Protein AF-A0A932PZI5-F1 (afdb_monomer_lite)

Structure (mmCIF, N/CA/C/O backbone):
data_AF-A0A932PZI5-F1
#
_entry.id   AF-A0A932PZI5-F1
#
loop_
_atom_site.group_PDB
_atom_site.id
_atom_site.type_symbol
_atom_site.label_atom_id
_atom_site.label_alt_id
_atom_site.label_comp_id
_atom_site.label_asym_id
_atom_site.label_entity_id
_atom_site.label_seq_id
_atom_site.pdbx_PDB_ins_code
_atom_site.Cartn_x
_atom_site.Cartn_y
_atom_site.Cartn_z
_atom_site.occupancy
_atom_site.B_iso_or_equiv
_atom_site.auth_seq_id
_atom_site.auth_comp_id
_atom_site.auth_asym_id
_atom_site.auth_atom_id
_atom_site.pdbx_PDB_model_num
ATOM 1 N N . MET A 1 1 ? 23.604 -10.920 -35.756 1.00 58.12 1 MET A N 1
ATOM 2 C CA . MET A 1 1 ? 23.741 -9.588 -36.385 1.00 58.12 1 MET A CA 1
ATOM 3 C C . MET A 1 1 ? 22.370 -9.014 -36.704 1.00 58.12 1 MET A C 1
ATOM 5 O O . MET A 1 1 ? 22.098 -7.914 -36.249 1.00 58.12 1 MET A O 1
ATOM 9 N N . ASP A 1 2 ? 21.505 -9.784 -37.372 1.00 73.94 2 ASP A N 1
ATOM 10 C CA . ASP A 1 2 ? 20.104 -9.414 -37.640 1.00 73.94 2 ASP A CA 1
ATOM 11 C C . ASP A 1 2 ? 19.367 -8.961 -36.365 1.00 73.94 2 ASP A C 1
ATOM 13 O O . ASP A 1 2 ? 18.822 -7.870 -36.301 1.00 73.94 2 ASP A O 1
ATOM 17 N N . THR A 1 3 ? 19.553 -9.697 -35.265 1.00 72.31 3 THR A N 1
ATOM 18 C CA . THR A 1 3 ? 18.978 -9.377 -33.949 1.00 72.31 3 THR A CA 1
ATOM 19 C C . THR A 1 3 ? 19.398 -8.016 -33.376 1.00 72.31 3 THR A C 1
ATOM 21 O O . THR A 1 3 ? 18.594 -7.362 -32.727 1.00 72.31 3 THR A O 1
ATOM 24 N N . ALA A 1 4 ? 20.644 -7.565 -33.575 1.00 69.88 4 ALA A N 1
ATOM 25 C CA . ALA A 1 4 ? 21.090 -6.270 -33.038 1.00 69.88 4 ALA A CA 1
ATOM 26 C C . ALA A 1 4 ? 20.521 -5.101 -33.856 1.00 69.88 4 ALA A C 1
ATOM 28 O O . ALA A 1 4 ? 20.134 -4.080 -33.292 1.00 69.88 4 ALA A O 1
ATOM 29 N N . GLN A 1 5 ? 20.415 -5.286 -35.175 1.00 79.00 5 GLN A N 1
ATOM 30 C CA . GLN A 1 5 ? 19.756 -4.338 -36.067 1.00 79.00 5 GLN A CA 1
ATOM 31 C C . GLN A 1 5 ? 18.253 -4.265 -35.771 1.00 79.00 5 GLN A C 1
ATOM 33 O O . GLN A 1 5 ? 17.739 -3.176 -35.559 1.00 79.00 5 GLN A O 1
ATOM 38 N N . GLU A 1 6 ? 17.576 -5.408 -35.649 1.00 82.56 6 GLU A N 1
ATOM 39 C CA . GLU A 1 6 ? 16.153 -5.492 -35.301 1.00 82.56 6 GLU A CA 1
ATOM 40 C C . GLU A 1 6 ? 15.852 -4.816 -33.952 1.00 82.56 6 GLU A C 1
ATOM 42 O O . GLU A 1 6 ? 14.873 -4.081 -33.812 1.00 82.56 6 GLU A O 1
ATOM 47 N N . ILE A 1 7 ? 16.722 -5.015 -32.957 1.00 76.56 7 ILE A N 1
ATOM 48 C CA . ILE A 1 7 ? 16.621 -4.360 -31.650 1.00 76.56 7 ILE A CA 1
ATOM 49 C C . ILE A 1 7 ? 16.772 -2.838 -31.782 1.00 76.56 7 ILE A C 1
ATOM 51 O O . ILE A 1 7 ? 15.961 -2.101 -31.218 1.00 76.56 7 ILE A O 1
ATOM 55 N N . SER A 1 8 ? 17.771 -2.360 -32.529 1.00 77.56 8 SER A N 1
ATOM 56 C CA . SER A 1 8 ? 17.962 -0.927 -32.790 1.00 77.56 8 SER A CA 1
ATOM 57 C C . SER A 1 8 ? 16.744 -0.329 -33.506 1.00 77.56 8 SER A C 1
ATOM 59 O O . SER A 1 8 ? 16.138 0.617 -32.999 1.00 77.56 8 SER A O 1
ATOM 61 N N . ASP A 1 9 ? 16.297 -0.951 -34.597 1.00 85.06 9 ASP A N 1
ATOM 62 C CA . ASP A 1 9 ? 15.164 -0.495 -35.407 1.00 85.06 9 ASP A CA 1
ATOM 63 C C . ASP A 1 9 ? 13.854 -0.468 -34.611 1.00 85.06 9 ASP A C 1
ATOM 65 O O . ASP A 1 9 ? 13.016 0.414 -34.807 1.00 85.06 9 ASP A O 1
ATOM 69 N N . ARG A 1 10 ? 13.683 -1.392 -33.658 1.00 84.00 10 ARG A N 1
ATOM 70 C CA . ARG A 1 10 ? 12.538 -1.399 -32.743 1.00 84.00 10 ARG A CA 1
ATOM 71 C C . ARG A 1 10 ? 12.609 -0.279 -31.709 1.00 84.00 10 ARG A C 1
ATOM 73 O O . ARG A 1 10 ? 11.574 0.291 -31.365 1.00 84.00 10 ARG A O 1
ATOM 80 N N . TYR A 1 11 ? 13.790 0.027 -31.181 1.00 82.75 11 TYR A N 1
ATOM 81 C CA . TYR A 1 11 ? 13.935 0.983 -30.085 1.00 82.75 11 TYR A CA 1
ATOM 82 C C . TYR A 1 11 ? 13.983 2.443 -30.534 1.00 82.75 11 TYR A C 1
ATOM 84 O O . TYR A 1 11 ? 13.481 3.290 -29.801 1.00 82.75 11 TYR A O 1
ATOM 92 N N . VAL A 1 12 ? 14.481 2.750 -31.733 1.00 82.81 12 VAL A N 1
ATOM 93 C CA . VAL A 1 12 ? 14.499 4.114 -32.301 1.00 82.81 12 VAL A CA 1
ATOM 94 C C . VAL A 1 12 ? 13.115 4.802 -32.309 1.00 82.81 12 VAL A C 1
ATOM 96 O O . VAL A 1 12 ? 12.999 5.915 -31.782 1.00 82.81 12 VAL A O 1
ATOM 99 N N . PRO A 1 13 ? 12.027 4.197 -32.833 1.00 83.88 13 PRO A N 1
ATOM 100 C CA . PRO A 1 13 ? 10.710 4.834 -32.811 1.00 83.88 13 PRO A CA 1
ATOM 101 C C . PRO A 1 13 ? 10.157 4.978 -31.387 1.00 83.88 13 PRO A C 1
ATOM 103 O O . PRO A 1 13 ? 9.492 5.972 -31.082 1.00 83.88 13 PRO A O 1
ATOM 106 N N . ILE A 1 14 ? 10.460 4.029 -30.493 1.00 82.62 14 ILE A N 1
ATOM 107 C CA . ILE A 1 14 ? 10.018 4.095 -29.096 1.00 82.62 14 ILE A CA 1
ATOM 108 C C . ILE A 1 14 ? 10.781 5.199 -28.350 1.00 82.62 14 ILE A C 1
ATOM 110 O O . ILE A 1 14 ? 10.165 5.956 -27.608 1.00 82.62 14 ILE A O 1
ATOM 114 N N . ALA A 1 15 ? 12.083 5.362 -28.589 1.00 81.94 15 ALA A N 1
ATOM 115 C CA . ALA A 1 15 ? 12.900 6.443 -28.037 1.00 81.94 15 ALA A CA 1
ATOM 116 C C . ALA A 1 15 ? 12.307 7.815 -28.383 1.00 81.94 15 ALA A C 1
ATOM 118 O O . ALA A 1 15 ? 12.105 8.651 -27.500 1.00 81.94 15 ALA A O 1
ATOM 119 N N . LYS A 1 16 ? 11.910 8.002 -29.648 1.00 84.62 16 LYS A N 1
ATOM 120 C CA . LYS A 1 16 ? 11.223 9.215 -30.105 1.00 84.62 16 LYS A CA 1
ATOM 121 C C . LYS A 1 16 ? 9.891 9.428 -29.387 1.00 84.62 16 LYS A C 1
ATOM 123 O O . LYS A 1 16 ? 9.610 10.538 -28.942 1.00 84.62 16 LYS A O 1
ATOM 128 N N . PHE A 1 17 ? 9.084 8.377 -29.233 1.00 84.69 17 PHE A N 1
ATOM 129 C CA . PHE A 1 17 ? 7.833 8.449 -28.474 1.00 84.69 17 PHE A CA 1
ATOM 130 C C . PHE A 1 17 ? 8.062 8.790 -26.991 1.00 84.69 17 PHE A C 1
ATOM 132 O O . PHE A 1 17 ? 7.254 9.493 -26.386 1.00 84.69 17 PHE A O 1
ATOM 139 N N . LEU A 1 18 ? 9.160 8.314 -26.398 1.00 83.81 18 LEU A N 1
ATOM 140 C CA . LEU A 1 18 ? 9.563 8.613 -25.022 1.00 83.81 18 LEU A CA 1
ATOM 141 C C . LEU A 1 18 ? 10.125 10.031 -24.839 1.00 83.81 18 LEU A C 1
ATOM 143 O O . LEU A 1 18 ? 10.268 10.458 -23.696 1.00 83.81 18 LEU A O 1
ATOM 147 N N . GLY A 1 19 ? 10.414 10.757 -25.925 1.00 83.06 19 GLY A N 1
ATOM 148 C CA . GLY A 1 19 ? 11.114 12.044 -25.870 1.00 83.06 19 GLY A CA 1
ATOM 149 C C . GLY A 1 19 ? 12.594 11.902 -25.503 1.00 83.06 19 GLY A C 1
ATOM 150 O O . GLY A 1 19 ? 13.187 12.835 -24.966 1.00 83.06 19 GLY A O 1
ATOM 151 N N . ALA A 1 20 ? 13.178 10.726 -25.739 1.00 85.06 20 ALA A N 1
ATOM 152 C CA . ALA A 1 20 ? 14.578 10.446 -25.460 1.00 85.06 20 ALA A CA 1
ATOM 153 C C . ALA A 1 20 ? 15.498 11.056 -26.534 1.00 85.06 20 ALA A C 1
ATOM 155 O O . ALA A 1 20 ? 15.075 11.199 -27.686 1.00 85.06 20 ALA A O 1
ATOM 156 N N . PRO A 1 21 ? 16.760 11.380 -26.193 1.00 82.06 21 PRO A N 1
ATOM 157 C CA . PRO A 1 21 ? 17.779 11.654 -27.200 1.00 82.06 21 PRO A CA 1
ATOM 158 C C . PRO A 1 21 ? 18.011 10.426 -28.094 1.00 82.06 21 PRO A C 1
ATOM 160 O O . PRO A 1 21 ? 17.661 9.301 -27.732 1.00 82.06 21 PRO A O 1
ATOM 163 N N . GLU A 1 22 ? 18.606 10.652 -29.265 1.00 84.75 22 GLU A N 1
ATOM 164 C CA . GLU A 1 22 ? 18.977 9.579 -30.190 1.00 84.75 22 GLU A CA 1
ATOM 165 C C . GLU A 1 22 ? 19.929 8.584 -29.512 1.00 84.75 22 GLU A C 1
ATOM 167 O O . GLU A 1 22 ? 20.869 8.982 -28.819 1.00 84.75 22 GLU A O 1
ATOM 172 N N . PHE A 1 23 ? 19.653 7.290 -29.677 1.00 86.31 23 PHE A N 1
ATOM 173 C CA . PHE A 1 23 ? 20.430 6.236 -29.035 1.00 86.31 23 PHE A CA 1
ATOM 174 C C . PHE A 1 23 ? 21.784 6.046 -29.728 1.00 86.31 23 PHE A C 1
ATOM 176 O O . PHE A 1 23 ? 21.880 6.029 -30.954 1.00 86.31 23 PHE A O 1
ATOM 183 N N . ASP A 1 24 ? 22.846 5.885 -28.934 1.00 85.56 24 ASP A N 1
ATOM 184 C CA . ASP A 1 24 ? 24.195 5.646 -29.454 1.00 85.56 24 ASP A CA 1
ATOM 185 C C . ASP A 1 24 ? 24.340 4.198 -29.960 1.00 85.56 24 ASP A C 1
ATOM 187 O O . ASP A 1 24 ? 24.415 3.260 -29.160 1.00 85.56 24 ASP A O 1
ATOM 191 N N . HIS A 1 25 ? 24.417 4.048 -31.287 1.00 85.81 25 HIS A N 1
ATOM 192 C CA . HIS A 1 25 ? 24.596 2.780 -32.007 1.00 85.81 25 HIS A CA 1
ATOM 193 C C . HIS A 1 25 ? 26.012 2.598 -32.595 1.00 85.81 25 HIS A C 1
ATOM 195 O O . HIS A 1 25 ? 26.207 1.881 -33.582 1.00 85.81 25 HIS A O 1
ATOM 201 N N . LYS A 1 26 ? 27.046 3.237 -32.022 1.00 88.38 26 LYS A N 1
ATOM 202 C CA . LYS A 1 26 ? 28.442 3.053 -32.481 1.00 88.38 26 LYS A CA 1
ATOM 203 C C . LYS A 1 26 ? 28.880 1.587 -32.470 1.00 88.38 26 LYS A C 1
ATOM 205 O O . LYS A 1 26 ? 29.608 1.160 -33.363 1.00 88.38 26 LYS A O 1
ATOM 210 N N . LYS A 1 27 ? 28.414 0.798 -31.496 1.00 87.88 27 LYS A N 1
ATOM 211 C CA . LYS A 1 27 ? 28.752 -0.628 -31.375 1.00 87.88 27 LYS A CA 1
ATOM 212 C C . LYS A 1 27 ? 28.093 -1.484 -32.454 1.00 87.88 27 LYS A C 1
ATOM 214 O O . LYS A 1 27 ? 28.719 -2.427 -32.934 1.00 87.88 27 LYS A O 1
ATOM 219 N N . LEU A 1 28 ? 26.911 -1.105 -32.935 1.00 87.56 28 LEU A N 1
ATOM 220 C CA . LEU A 1 28 ? 26.310 -1.702 -34.127 1.00 87.56 28 LEU A CA 1
ATOM 221 C C . LEU A 1 28 ? 27.147 -1.437 -35.389 1.00 87.56 28 LEU A C 1
ATOM 223 O O . LEU A 1 28 ? 27.335 -2.342 -36.203 1.00 87.56 28 LEU A O 1
ATOM 227 N N . ALA A 1 29 ? 27.685 -0.223 -35.548 1.00 88.12 29 ALA A N 1
ATOM 228 C CA . ALA A 1 29 ? 28.575 0.104 -36.665 1.00 88.12 29 ALA A CA 1
ATOM 229 C C . ALA A 1 29 ? 29.899 -0.686 -36.600 1.00 88.12 29 ALA A C 1
ATOM 231 O O . ALA A 1 29 ? 30.330 -1.243 -37.611 1.00 88.12 29 ALA A O 1
ATOM 232 N N . GLU A 1 30 ? 30.499 -0.813 -35.410 1.00 88.25 30 GLU A N 1
ATOM 233 C CA . GLU A 1 30 ? 31.676 -1.664 -35.173 1.00 88.25 30 GLU A CA 1
ATOM 234 C C . GLU A 1 30 ? 31.388 -3.143 -35.485 1.00 88.25 30 GLU A C 1
ATOM 236 O O . GLU A 1 30 ? 32.198 -3.807 -36.132 1.00 88.25 30 GLU A O 1
ATOM 241 N N . ALA A 1 31 ? 30.213 -3.652 -35.094 1.00 88.44 31 ALA A N 1
ATOM 242 C CA . ALA A 1 31 ? 29.797 -5.024 -35.380 1.00 88.44 31 ALA A CA 1
ATOM 243 C C . ALA A 1 31 ? 29.657 -5.286 -36.888 1.00 88.44 31 ALA A C 1
ATOM 245 O O . ALA A 1 31 ? 30.113 -6.318 -37.384 1.00 88.44 31 ALA A O 1
ATOM 246 N N . LYS A 1 32 ? 29.071 -4.335 -37.632 1.00 89.31 32 LYS A N 1
ATOM 247 C CA . LYS A 1 32 ? 28.972 -4.389 -39.101 1.00 89.31 32 LYS A CA 1
ATOM 248 C C . LYS A 1 32 ? 30.356 -4.408 -39.751 1.00 89.31 32 LYS A C 1
ATOM 250 O O . LYS A 1 32 ? 30.602 -5.231 -40.628 1.00 89.31 32 LYS A O 1
ATOM 255 N N . ALA A 1 33 ? 31.268 -3.547 -39.300 1.00 90.19 33 ALA A N 1
ATOM 256 C CA . ALA A 1 33 ? 32.630 -3.479 -39.827 1.00 90.19 33 ALA A CA 1
ATOM 257 C C . ALA A 1 33 ? 33.436 -4.761 -39.549 1.00 90.19 33 ALA A C 1
ATOM 259 O O . ALA A 1 33 ? 34.099 -5.279 -40.448 1.00 90.19 33 ALA A O 1
ATOM 260 N N . ALA A 1 34 ? 33.349 -5.310 -38.334 1.00 89.44 34 ALA A N 1
ATOM 261 C CA . ALA A 1 34 ? 34.027 -6.552 -37.961 1.00 89.44 34 ALA A CA 1
ATOM 262 C C . ALA A 1 34 ? 33.558 -7.750 -38.802 1.00 89.44 34 ALA A C 1
ATOM 264 O O . ALA A 1 34 ? 34.383 -8.567 -39.214 1.00 89.44 34 ALA A O 1
ATOM 265 N N . LEU A 1 35 ? 32.259 -7.813 -39.117 1.00 89.19 35 LEU A N 1
ATOM 266 C CA . LEU A 1 35 ? 31.710 -8.862 -39.971 1.00 89.19 35 LEU A CA 1
ATOM 267 C C . LEU A 1 35 ? 32.209 -8.750 -41.416 1.00 89.19 35 LEU A C 1
ATOM 269 O O . LEU A 1 35 ? 32.625 -9.753 -41.989 1.00 89.19 35 LEU A O 1
ATOM 273 N N . THR A 1 36 ? 32.215 -7.542 -41.987 1.00 91.12 36 THR A N 1
ATOM 274 C CA . THR A 1 36 ? 32.755 -7.296 -43.336 1.00 91.12 36 THR A CA 1
ATOM 275 C C . THR A 1 36 ? 34.230 -7.698 -43.438 1.00 91.12 36 THR A C 1
ATOM 277 O O . THR A 1 36 ? 34.671 -8.177 -44.478 1.00 91.12 36 THR A O 1
ATOM 280 N N . ASN A 1 37 ? 34.976 -7.576 -42.337 1.00 91.38 37 ASN A N 1
ATOM 281 C CA . ASN A 1 37 ? 36.381 -7.973 -42.238 1.00 91.38 37 ASN A CA 1
ATOM 282 C C . ASN A 1 37 ? 36.590 -9.469 -41.913 1.00 91.38 37 ASN A C 1
ATOM 284 O O . ASN A 1 37 ? 37.721 -9.885 -41.673 1.00 91.38 37 ASN A O 1
ATOM 288 N N . GLY A 1 38 ? 35.526 -10.279 -41.863 1.00 90.12 38 GLY A N 1
ATOM 289 C CA . GLY A 1 38 ? 35.596 -11.719 -41.582 1.00 90.12 38 GLY A CA 1
ATOM 290 C C . GLY A 1 38 ? 35.870 -12.086 -40.118 1.00 90.12 38 GLY A C 1
ATOM 291 O O . GLY A 1 38 ? 36.071 -13.260 -39.814 1.00 90.12 38 GLY A O 1
ATOM 292 N N . ASN A 1 39 ? 35.863 -11.118 -39.195 1.00 91.69 39 ASN A N 1
ATOM 293 C CA . ASN A 1 39 ? 36.087 -11.359 -37.770 1.00 91.69 39 ASN A CA 1
ATOM 294 C C . ASN A 1 39 ? 34.750 -11.555 -37.035 1.00 91.69 39 ASN A C 1
ATOM 296 O O . ASN A 1 39 ? 34.158 -10.610 -36.503 1.00 91.69 39 ASN A O 1
ATOM 300 N N . ALA A 1 40 ? 34.276 -12.802 -37.019 1.00 88.12 40 ALA A N 1
ATOM 301 C CA . ALA A 1 40 ? 32.996 -13.167 -36.418 1.00 88.12 40 ALA A CA 1
ATOM 302 C C . ALA A 1 40 ? 32.945 -12.910 -34.899 1.00 88.12 40 ALA A C 1
ATOM 304 O O . ALA A 1 40 ? 31.944 -12.386 -34.407 1.00 88.12 40 ALA A O 1
ATOM 305 N N . ASP A 1 41 ? 34.021 -13.201 -34.163 1.00 90.44 41 ASP A N 1
ATOM 306 C CA . ASP A 1 41 ? 34.060 -13.049 -32.700 1.00 90.44 41 ASP A CA 1
ATOM 307 C C . ASP A 1 41 ? 33.964 -11.577 -32.274 1.00 90.44 41 ASP A C 1
ATOM 309 O O . ASP A 1 41 ? 33.208 -11.218 -31.362 1.00 90.44 41 ASP A O 1
ATOM 313 N N . ALA A 1 42 ? 34.677 -10.694 -32.982 1.00 88.44 42 ALA A N 1
ATOM 314 C CA . ALA A 1 42 ? 34.583 -9.255 -32.758 1.00 88.44 42 ALA A CA 1
ATOM 315 C C . ALA A 1 42 ? 33.190 -8.715 -33.124 1.00 88.44 42 ALA A C 1
ATOM 317 O O . ALA A 1 42 ? 32.650 -7.877 -32.398 1.00 88.44 42 ALA A O 1
ATOM 318 N N . ALA A 1 43 ? 32.574 -9.227 -34.196 1.00 87.44 43 ALA A N 1
ATOM 319 C CA . ALA A 1 43 ? 31.226 -8.834 -34.602 1.00 87.44 43 ALA A CA 1
ATOM 320 C C . ALA A 1 43 ? 30.165 -9.215 -33.555 1.00 87.44 43 ALA A C 1
ATOM 322 O O . ALA A 1 43 ? 29.294 -8.403 -33.236 1.00 87.44 43 ALA A O 1
ATOM 323 N N . VAL A 1 44 ? 30.247 -10.422 -32.981 1.00 90.12 44 VAL A N 1
ATOM 324 C CA . VAL A 1 44 ? 29.339 -10.872 -31.911 1.00 90.12 44 VAL A CA 1
ATOM 325 C C . VAL A 1 44 ? 29.534 -10.042 -30.642 1.00 90.12 44 VAL A C 1
ATOM 327 O O . VAL A 1 44 ? 28.554 -9.568 -30.067 1.00 90.12 44 VAL A O 1
ATOM 330 N N . THR A 1 45 ? 30.783 -9.809 -30.235 1.00 92.38 45 THR A N 1
ATOM 331 C CA . THR A 1 45 ? 31.104 -9.025 -29.031 1.00 92.38 45 THR A CA 1
ATOM 332 C C . THR A 1 45 ? 30.564 -7.596 -29.132 1.00 92.38 45 THR A C 1
ATOM 334 O O . THR A 1 45 ? 29.904 -7.112 -28.210 1.00 92.38 45 THR A O 1
ATOM 337 N N . ALA A 1 46 ? 30.779 -6.931 -30.271 1.00 90.00 46 ALA A N 1
ATOM 338 C CA . ALA A 1 46 ? 30.274 -5.583 -30.510 1.00 90.00 46 ALA A CA 1
ATOM 339 C C . ALA A 1 46 ? 28.735 -5.543 -30.578 1.00 90.00 46 ALA A C 1
ATOM 341 O O . ALA A 1 46 ? 28.123 -4.645 -30.004 1.00 90.00 46 ALA A O 1
ATOM 342 N N . ALA A 1 47 ? 28.091 -6.545 -31.188 1.00 87.25 47 ALA A N 1
ATOM 343 C CA . ALA A 1 47 ? 26.630 -6.633 -31.236 1.00 87.25 47 ALA A CA 1
ATOM 344 C C . ALA A 1 47 ? 25.998 -6.810 -29.841 1.00 87.25 47 ALA A C 1
ATOM 346 O O . ALA A 1 47 ? 25.005 -6.156 -29.530 1.00 87.25 47 ALA A O 1
ATOM 347 N N . LEU A 1 48 ? 26.575 -7.651 -28.975 1.00 89.81 48 LEU A N 1
ATOM 348 C CA . LEU A 1 48 ? 26.103 -7.814 -27.591 1.00 89.81 48 LEU A CA 1
ATOM 349 C C . LEU A 1 48 ? 26.295 -6.538 -26.760 1.00 89.81 48 LEU A C 1
ATOM 351 O O . LEU A 1 48 ? 25.428 -6.182 -25.953 1.00 89.81 48 LEU A O 1
ATOM 355 N N . ALA A 1 49 ? 27.408 -5.829 -26.974 1.00 91.06 49 ALA A N 1
ATOM 356 C CA . ALA A 1 49 ? 27.651 -4.535 -26.347 1.00 91.06 49 ALA A CA 1
ATOM 357 C C . ALA A 1 49 ? 26.613 -3.489 -26.788 1.00 91.06 49 ALA A C 1
ATOM 359 O O . ALA A 1 49 ? 26.104 -2.752 -25.945 1.00 91.06 49 ALA A O 1
ATOM 360 N N . ASP A 1 50 ? 26.245 -3.466 -28.074 1.00 89.94 50 ASP A N 1
ATOM 361 C CA . ASP A 1 50 ? 25.208 -2.573 -28.603 1.00 89.94 50 ASP A CA 1
ATOM 362 C C . ASP A 1 50 ? 23.824 -2.867 -28.014 1.00 89.94 50 ASP A C 1
ATOM 364 O O . ASP A 1 50 ? 23.137 -1.952 -27.564 1.00 89.94 50 ASP A O 1
ATOM 368 N N . ILE A 1 51 ? 23.444 -4.146 -27.920 1.00 89.00 51 ILE A N 1
ATOM 369 C CA . ILE A 1 51 ? 22.180 -4.566 -27.297 1.00 89.00 51 ILE A CA 1
ATOM 370 C C . ILE A 1 51 ? 22.128 -4.114 -25.834 1.00 89.00 51 ILE A C 1
ATOM 372 O O . ILE A 1 51 ? 21.128 -3.553 -25.384 1.00 89.00 51 ILE A O 1
ATOM 376 N N . THR A 1 52 ? 23.215 -4.322 -25.088 1.00 90.00 52 THR A N 1
ATOM 377 C CA . THR A 1 52 ? 23.299 -3.923 -23.675 1.00 90.00 52 THR A CA 1
ATOM 378 C C . THR A 1 52 ? 23.208 -2.403 -23.521 1.00 90.00 52 THR A C 1
ATOM 380 O O . THR A 1 52 ? 22.462 -1.916 -22.671 1.00 90.00 52 THR A O 1
ATOM 383 N N . ASN A 1 53 ? 23.916 -1.654 -24.372 1.00 90.12 53 ASN A N 1
ATOM 384 C CA . ASN A 1 53 ? 23.900 -0.192 -24.384 1.00 90.12 53 ASN A CA 1
ATOM 385 C C . ASN A 1 53 ? 22.531 0.376 -24.791 1.00 90.12 53 ASN A C 1
ATOM 387 O O . ASN A 1 53 ? 22.067 1.369 -24.240 1.00 90.12 53 ASN A O 1
ATOM 391 N N . THR A 1 54 ? 21.859 -0.252 -25.751 1.00 88.19 54 THR A N 1
ATOM 392 C CA . THR A 1 54 ? 20.526 0.169 -26.195 1.00 88.19 54 THR A CA 1
ATOM 393 C C . THR A 1 54 ? 19.489 -0.095 -25.103 1.00 88.19 54 THR A C 1
ATOM 395 O O . THR A 1 54 ? 18.682 0.779 -24.792 1.00 88.19 54 THR A O 1
ATOM 398 N N . ASN A 1 55 ? 19.547 -1.257 -24.444 1.00 88.56 55 ASN A N 1
ATOM 399 C CA . ASN A 1 55 ? 18.657 -1.582 -23.327 1.00 88.56 55 ASN A CA 1
ATOM 400 C C . ASN A 1 55 ? 18.841 -0.627 -22.135 1.00 88.56 55 ASN A C 1
ATOM 402 O O . ASN A 1 55 ? 17.853 -0.232 -21.514 1.00 88.56 55 ASN A O 1
ATOM 406 N N . SER A 1 56 ? 20.078 -0.233 -21.812 1.00 90.00 56 SER A N 1
ATOM 407 C CA . SER A 1 56 ? 20.342 0.707 -20.715 1.00 90.00 56 SER A CA 1
ATOM 408 C C . SER A 1 56 ? 19.857 2.124 -21.040 1.00 90.00 56 SER A C 1
ATOM 410 O O . SER A 1 56 ? 19.208 2.748 -20.198 1.00 90.00 56 SER A O 1
ATOM 412 N N . GLN A 1 57 ? 20.086 2.608 -22.266 1.00 90.31 57 GLN A N 1
ATOM 413 C CA . GLN A 1 57 ? 19.565 3.895 -22.742 1.00 90.31 57 GLN A CA 1
ATOM 414 C C . GLN A 1 57 ? 18.035 3.915 -22.750 1.00 90.31 57 GLN A C 1
ATOM 416 O O . GLN A 1 57 ? 17.423 4.877 -22.284 1.00 90.31 57 GLN A O 1
ATOM 421 N N . PHE A 1 58 ? 17.408 2.827 -23.198 1.00 88.81 58 PHE A N 1
ATOM 422 C CA . PHE A 1 58 ? 15.959 2.670 -23.162 1.00 88.81 58 PHE A CA 1
ATOM 423 C C . PHE A 1 58 ? 15.402 2.699 -21.733 1.00 88.81 58 PHE A C 1
ATOM 425 O O . PHE A 1 58 ? 14.449 3.428 -21.452 1.00 88.81 58 PHE A O 1
ATOM 432 N N . ALA A 1 59 ? 16.010 1.950 -20.810 1.00 89.62 59 ALA A N 1
ATOM 433 C CA . ALA A 1 59 ? 15.610 1.947 -19.406 1.00 89.62 59 ALA A CA 1
ATOM 434 C C . ALA A 1 59 ? 15.749 3.341 -18.770 1.00 89.62 59 ALA A C 1
ATOM 436 O O . ALA A 1 59 ? 14.837 3.794 -18.076 1.00 89.62 59 ALA A O 1
ATOM 437 N N . ALA A 1 60 ? 16.846 4.050 -19.058 1.00 91.19 60 ALA A N 1
ATOM 438 C CA . ALA A 1 60 ? 17.077 5.410 -18.581 1.00 91.19 60 ALA A CA 1
ATOM 439 C C . ALA A 1 60 ? 16.049 6.404 -19.142 1.00 91.19 60 ALA A C 1
ATOM 441 O O . ALA A 1 60 ? 15.493 7.202 -18.389 1.00 91.19 60 ALA A O 1
ATOM 442 N N . ALA A 1 61 ? 15.739 6.326 -20.439 1.00 91.25 61 ALA A N 1
ATOM 443 C CA . ALA A 1 61 ? 14.710 7.145 -21.076 1.00 91.25 61 ALA A CA 1
ATOM 444 C C . ALA A 1 61 ? 13.318 6.903 -20.473 1.00 91.25 61 ALA A C 1
ATOM 446 O O . ALA A 1 61 ? 12.592 7.852 -20.165 1.00 91.25 61 ALA A O 1
ATOM 447 N N . ARG A 1 62 ? 12.958 5.631 -20.254 1.00 91.12 62 ARG A N 1
ATOM 448 C CA . ARG A 1 62 ? 11.710 5.246 -19.586 1.00 91.12 62 ARG A CA 1
ATOM 449 C C . ARG A 1 62 ? 11.632 5.831 -18.177 1.00 91.12 62 ARG A C 1
ATOM 451 O O . ARG A 1 62 ? 10.626 6.455 -17.848 1.00 91.12 62 ARG A O 1
ATOM 458 N N . GLU A 1 63 ? 12.668 5.666 -17.357 1.00 91.56 63 GLU A N 1
ATOM 459 C CA . GLU A 1 63 ? 12.679 6.214 -15.994 1.00 91.56 63 GLU A CA 1
ATOM 460 C C . GLU A 1 63 ? 12.681 7.746 -15.973 1.00 91.56 63 GLU A C 1
ATOM 462 O O . GLU A 1 63 ? 12.000 8.338 -15.138 1.00 91.56 63 GLU A O 1
ATOM 467 N N . ALA A 1 64 ? 13.369 8.409 -16.906 1.00 92.00 64 ALA A N 1
ATOM 468 C CA . ALA A 1 64 ? 13.351 9.867 -17.018 1.00 92.00 64 ALA A CA 1
ATOM 469 C C . ALA A 1 64 ? 11.933 10.392 -17.288 1.00 92.00 64 ALA A C 1
ATOM 471 O O . ALA A 1 64 ? 11.462 11.295 -16.590 1.00 92.00 64 ALA A O 1
ATOM 472 N N . ARG A 1 65 ? 11.216 9.777 -18.239 1.00 91.62 65 ARG A N 1
ATOM 473 C CA . ARG A 1 65 ? 9.816 10.116 -18.513 1.00 91.62 65 ARG A CA 1
ATOM 474 C C . ARG A 1 65 ? 8.916 9.814 -17.315 1.00 91.62 65 ARG A C 1
ATOM 476 O O . ARG A 1 65 ? 8.136 10.677 -16.920 1.00 91.62 65 ARG A O 1
ATOM 483 N N . LEU A 1 66 ? 9.044 8.635 -16.697 1.00 92.56 66 LEU A N 1
ATOM 484 C CA . LEU A 1 66 ? 8.267 8.290 -15.500 1.00 92.56 66 LEU A CA 1
ATOM 485 C C . LEU A 1 66 ? 8.501 9.294 -14.369 1.00 92.56 66 LEU A C 1
ATOM 487 O O . LEU A 1 66 ? 7.540 9.711 -13.732 1.00 92.56 66 LEU A O 1
ATOM 491 N N . ASN A 1 67 ? 9.742 9.721 -14.136 1.00 92.81 67 ASN A N 1
ATOM 492 C CA . ASN A 1 67 ? 10.076 10.716 -13.118 1.00 92.81 67 ASN A CA 1
ATOM 493 C C . ASN A 1 67 ? 9.443 12.078 -13.401 1.00 92.81 67 ASN A C 1
ATOM 495 O O . ASN A 1 67 ? 8.881 12.678 -12.485 1.00 92.81 67 ASN A O 1
ATOM 499 N N . ALA A 1 68 ? 9.464 12.541 -14.651 1.00 92.19 68 ALA A N 1
ATOM 500 C CA . ALA A 1 68 ? 8.777 13.772 -15.030 1.00 92.19 68 ALA A CA 1
ATOM 501 C C . ALA A 1 68 ? 7.267 13.684 -14.736 1.00 92.19 68 ALA A C 1
ATOM 503 O O . ALA A 1 68 ? 6.685 14.598 -14.150 1.00 92.19 68 ALA A O 1
ATOM 504 N N . GLU A 1 69 ? 6.639 12.550 -15.055 1.00 92.50 69 GLU A N 1
ATOM 505 C CA . GLU A 1 69 ? 5.224 12.335 -14.753 1.00 92.50 69 GLU A CA 1
ATOM 506 C C . GLU A 1 69 ? 4.954 12.193 -13.235 1.00 92.50 69 GLU A C 1
ATOM 508 O O . GLU A 1 69 ? 3.941 12.695 -12.745 1.00 92.50 69 GLU A O 1
ATOM 513 N N . ARG A 1 70 ? 5.858 11.560 -12.466 1.00 94.94 70 ARG A N 1
ATOM 514 C CA . ARG A 1 70 ? 5.787 11.442 -10.991 1.00 94.94 70 ARG A CA 1
ATOM 515 C C . ARG A 1 70 ? 5.780 12.820 -10.329 1.00 94.94 70 ARG A C 1
ATOM 517 O O . ARG A 1 70 ? 4.972 13.055 -9.434 1.00 94.94 70 ARG A O 1
ATOM 524 N N . VAL A 1 71 ? 6.623 13.744 -10.796 1.00 94.06 71 VAL A N 1
ATOM 525 C CA . VAL A 1 71 ? 6.655 15.133 -10.301 1.00 94.06 71 VAL A CA 1
ATOM 526 C C . VAL A 1 71 ? 5.322 15.837 -10.559 1.00 94.06 71 VAL A C 1
ATOM 528 O O . VAL A 1 71 ? 4.801 16.494 -9.661 1.00 94.06 71 VAL A O 1
ATOM 531 N N . GLY A 1 72 ? 4.722 15.642 -11.738 1.00 91.38 72 GLY A N 1
ATOM 532 C CA . GLY A 1 72 ? 3.394 16.184 -12.046 1.00 91.38 72 GLY A CA 1
ATOM 533 C C . GLY A 1 72 ? 2.284 15.642 -11.134 1.00 91.38 72 GLY A C 1
ATOM 534 O O . GLY A 1 72 ? 1.358 16.372 -10.784 1.00 91.38 72 GLY A O 1
ATOM 535 N N . ARG A 1 73 ? 2.387 14.379 -10.699 1.00 94.38 73 ARG A N 1
ATOM 536 C CA . ARG A 1 73 ? 1.424 13.740 -9.780 1.00 94.38 73 ARG A CA 1
ATOM 537 C C . ARG A 1 73 ? 1.651 14.076 -8.308 1.00 94.38 73 ARG A C 1
ATOM 539 O O . ARG A 1 73 ? 0.711 13.956 -7.523 1.00 94.38 73 ARG A O 1
ATOM 546 N N . LEU A 1 74 ? 2.855 14.512 -7.934 1.00 95.19 74 LEU A N 1
ATOM 547 C CA . LEU A 1 74 ? 3.248 14.750 -6.543 1.00 95.19 74 LEU A CA 1
ATOM 548 C C . LEU A 1 74 ? 2.301 15.712 -5.819 1.00 95.19 74 LEU A C 1
ATOM 550 O O . LEU A 1 74 ? 1.960 15.475 -4.664 1.00 95.19 74 LEU A O 1
ATOM 554 N N . LEU A 1 75 ? 1.838 16.764 -6.500 1.00 95.00 75 LEU A N 1
ATOM 555 C CA . LEU A 1 75 ? 0.889 17.709 -5.913 1.00 95.00 75 LEU A CA 1
ATOM 556 C C . LEU A 1 75 ? -0.407 17.008 -5.490 1.00 95.00 75 LEU A C 1
ATOM 558 O O . LEU A 1 75 ? -0.858 17.186 -4.363 1.00 95.00 75 LEU A O 1
ATOM 562 N N . PHE A 1 76 ? -0.983 16.183 -6.365 1.00 94.44 76 PHE A N 1
ATOM 563 C CA . PHE A 1 76 ? -2.213 15.452 -6.063 1.00 94.44 76 PHE A CA 1
ATOM 564 C C . PHE A 1 76 ? -2.008 14.413 -4.961 1.00 94.44 76 PHE A C 1
ATOM 566 O O . PHE A 1 76 ? -2.847 14.326 -4.069 1.00 94.44 76 PHE A O 1
ATOM 573 N N . ALA A 1 77 ? -0.879 13.699 -4.980 1.00 95.00 77 ALA A N 1
ATOM 574 C CA . ALA A 1 77 ? -0.524 12.758 -3.918 1.00 95.00 77 ALA A CA 1
ATOM 575 C C . ALA A 1 77 ? -0.465 13.461 -2.547 1.00 95.00 77 ALA A C 1
ATOM 577 O O . ALA A 1 77 ? -1.121 13.066 -1.586 1.00 95.00 77 ALA A O 1
ATOM 578 N N . ILE A 1 78 ? 0.210 14.614 -2.471 1.00 96.56 78 ILE A N 1
ATOM 579 C CA . ILE A 1 78 ? 0.253 15.421 -1.244 1.00 96.56 78 ILE A CA 1
ATOM 580 C C . ILE A 1 78 ? -1.153 15.869 -0.825 1.00 96.56 78 ILE A C 1
ATOM 582 O O . ILE A 1 78 ? -1.498 15.736 0.348 1.00 96.56 78 ILE A O 1
ATOM 586 N N . LEU A 1 79 ? -1.972 16.372 -1.758 1.00 96.69 79 LEU A N 1
ATOM 587 C CA . LEU A 1 79 ? -3.338 16.828 -1.467 1.00 96.69 79 LEU A CA 1
ATOM 588 C C . LEU A 1 79 ? -4.209 15.715 -0.861 1.00 96.69 79 LEU A C 1
ATOM 590 O O . LEU A 1 79 ? -4.963 15.988 0.074 1.00 96.69 79 LEU A O 1
ATOM 594 N N . ILE A 1 80 ? -4.072 14.472 -1.336 1.00 95.25 80 ILE A N 1
ATOM 595 C CA . ILE A 1 80 ? -4.780 13.298 -0.795 1.00 95.25 80 ILE A CA 1
ATOM 596 C C . ILE A 1 80 ? -4.403 13.051 0.674 1.00 95.25 80 ILE A C 1
ATOM 598 O O . ILE A 1 80 ? -5.260 12.691 1.483 1.00 95.25 80 ILE A O 1
ATOM 602 N N . LEU A 1 81 ? -3.142 13.285 1.048 1.00 96.94 81 LEU A N 1
ATOM 603 C CA . LEU A 1 81 ? -2.628 13.012 2.394 1.00 96.94 81 LEU A CA 1
ATOM 604 C C . LEU A 1 81 ? -2.908 14.123 3.421 1.00 96.94 81 LEU A C 1
ATOM 606 O O . LEU A 1 81 ? -2.858 13.860 4.625 1.00 96.94 81 LEU A O 1
ATOM 610 N N . ILE A 1 82 ? -3.244 15.345 2.988 1.00 97.25 82 ILE A N 1
ATOM 611 C CA . ILE A 1 82 ? -3.535 16.488 3.877 1.00 97.25 82 ILE A CA 1
ATOM 612 C C . ILE A 1 82 ? -4.573 16.176 4.969 1.00 97.25 82 ILE A C 1
ATOM 614 O O . ILE A 1 82 ? -4.261 16.430 6.135 1.00 97.25 82 ILE A O 1
ATOM 618 N N . PRO A 1 83 ? -5.780 15.643 4.681 1.00 95.94 83 PRO A N 1
ATOM 619 C CA . PRO A 1 83 ? -6.772 15.383 5.728 1.00 95.94 83 PRO A CA 1
ATOM 620 C C . PRO A 1 83 ? -6.267 14.388 6.782 1.00 95.94 83 PRO A C 1
ATOM 622 O O . PRO A 1 83 ? -6.529 14.560 7.974 1.00 95.94 83 PRO A O 1
ATOM 625 N N . PHE A 1 84 ? -5.478 13.392 6.371 1.00 96.25 84 PHE A N 1
ATOM 626 C CA . PHE A 1 84 ? -4.882 12.416 7.283 1.00 96.25 84 PHE A CA 1
ATOM 627 C C . PHE A 1 84 ? -3.797 13.045 8.153 1.00 96.25 84 PHE A C 1
ATOM 629 O O . PHE A 1 84 ? -3.772 12.833 9.365 1.00 96.25 84 PHE A O 1
ATOM 636 N N . ALA A 1 85 ? -2.935 13.869 7.555 1.00 96.75 85 ALA A N 1
ATOM 637 C CA . ALA A 1 85 ? -1.914 14.614 8.279 1.00 96.75 85 ALA A CA 1
ATOM 638 C C . ALA A 1 85 ? -2.535 15.604 9.279 1.00 96.75 85 ALA A C 1
ATOM 640 O O . ALA A 1 85 ? -2.086 15.684 10.422 1.00 96.75 85 ALA A O 1
ATOM 641 N N . ALA A 1 86 ? -3.600 16.308 8.887 1.00 97.25 86 ALA A N 1
ATOM 642 C CA . ALA A 1 86 ? -4.336 17.224 9.753 1.00 97.25 86 ALA A CA 1
ATOM 643 C C . ALA A 1 86 ? -4.977 16.490 10.941 1.00 97.25 86 ALA A C 1
ATOM 645 O O . ALA A 1 86 ? -4.871 16.951 12.080 1.00 97.25 86 ALA A O 1
ATOM 646 N N . TYR A 1 87 ? -5.576 15.319 10.703 1.00 95.12 87 TYR A N 1
ATOM 647 C CA . TYR A 1 87 ? -6.132 14.497 11.774 1.00 95.12 87 TYR A CA 1
ATOM 648 C C . TYR A 1 87 ? -5.043 13.965 12.711 1.00 95.12 87 TYR A C 1
ATOM 650 O O . TYR A 1 87 ? -5.192 14.065 13.923 1.00 95.12 87 TYR A O 1
ATOM 658 N N . LEU A 1 88 ? -3.915 13.468 12.188 1.00 94.94 88 LEU A N 1
ATOM 659 C CA . LEU A 1 88 ? -2.775 13.032 13.008 1.00 94.94 88 LEU A CA 1
ATOM 660 C C . LEU A 1 88 ? -2.165 14.182 13.823 1.00 94.94 88 LEU A C 1
ATOM 662 O O . LEU A 1 88 ? -1.751 13.991 14.970 1.00 94.94 88 LEU A O 1
ATOM 666 N N . TRP A 1 89 ? -2.126 15.388 13.258 1.00 96.25 89 TRP A N 1
ATOM 667 C CA . TRP A 1 89 ? -1.702 16.589 13.970 1.00 96.25 89 TRP A CA 1
ATOM 668 C C . TRP A 1 89 ? -2.661 16.931 15.117 1.00 96.25 89 TRP A C 1
ATOM 670 O O . TRP A 1 89 ? -2.209 17.148 16.245 1.00 96.25 89 TRP A O 1
ATOM 680 N N . TYR A 1 90 ? -3.973 16.904 14.865 1.00 95.25 90 TYR A N 1
ATOM 681 C CA . TYR A 1 90 ? -4.999 17.111 15.889 1.00 95.25 90 TYR A CA 1
ATOM 682 C C . TYR A 1 90 ? -4.934 16.036 16.987 1.00 95.25 90 TYR A C 1
ATOM 684 O O . TYR A 1 90 ? -4.842 16.355 18.171 1.00 95.25 90 TYR A O 1
ATOM 692 N N . TYR A 1 91 ? -4.842 14.769 16.586 1.00 92.06 91 TYR A N 1
ATOM 693 C CA . TYR A 1 91 ? -4.650 13.603 17.447 1.00 92.06 91 TYR A CA 1
ATOM 694 C C . TYR A 1 91 ? -3.468 13.787 18.414 1.00 92.06 91 TYR A C 1
ATOM 696 O O . TYR A 1 91 ? -3.569 13.531 19.618 1.00 92.06 91 TYR A O 1
ATOM 704 N N . ARG A 1 92 ? -2.330 14.271 17.896 1.00 92.44 92 ARG A N 1
ATOM 705 C CA . ARG A 1 92 ? -1.128 14.548 18.693 1.00 92.44 92 ARG A CA 1
ATOM 706 C C . ARG A 1 92 ? -1.334 15.724 19.649 1.00 92.44 92 ARG A C 1
ATOM 708 O O . ARG A 1 92 ? -0.875 15.653 20.789 1.00 92.44 92 ARG A O 1
ATOM 715 N N . ARG A 1 93 ? -1.997 16.794 19.201 1.00 95.06 93 ARG A N 1
ATOM 716 C CA . ARG A 1 93 ? -2.273 17.994 20.006 1.00 95.06 93 ARG A CA 1
ATOM 717 C C . ARG A 1 93 ? -3.142 17.673 21.222 1.00 95.06 93 ARG A C 1
ATOM 719 O O . ARG A 1 93 ? -2.821 18.116 22.321 1.00 95.06 93 ARG A O 1
ATOM 726 N N . GLU A 1 94 ? -4.170 16.855 21.030 1.00 92.44 94 GLU A N 1
ATOM 727 C CA . GLU A 1 94 ? -5.096 16.430 22.087 1.00 92.44 94 GLU A CA 1
ATOM 728 C C . GLU A 1 94 ? -4.528 15.328 22.999 1.00 92.44 94 GLU A C 1
ATOM 730 O O . GLU A 1 94 ? -5.167 14.924 23.971 1.00 92.44 94 GLU A O 1
ATOM 735 N N . LYS A 1 95 ? -3.307 14.843 22.718 1.00 90.69 95 LYS A N 1
ATOM 736 C CA . LYS A 1 95 ? -2.604 13.813 23.503 1.00 90.69 95 LYS A CA 1
ATOM 737 C C . LYS A 1 95 ? -3.442 12.543 23.704 1.00 90.69 95 LYS A C 1
ATOM 739 O O . LYS A 1 95 ? -3.418 11.939 24.780 1.00 90.69 95 LYS A O 1
ATOM 744 N N . TRP A 1 96 ? -4.183 12.135 22.675 1.00 89.75 96 TRP A N 1
ATOM 745 C CA . TRP A 1 96 ? -4.993 10.921 22.726 1.00 89.75 96 TRP A CA 1
ATOM 746 C C . TRP A 1 96 ? -4.137 9.655 22.867 1.00 89.75 96 TRP A C 1
ATOM 748 O O . TRP A 1 96 ? -2.962 9.599 22.489 1.00 89.75 96 TRP A O 1
ATOM 758 N N . GLU A 1 97 ? -4.734 8.618 23.452 1.00 90.25 97 GLU A N 1
ATOM 759 C CA . GLU A 1 97 ? -4.048 7.368 23.772 1.00 90.25 97 GLU A CA 1
ATOM 760 C C . GLU A 1 97 ? -3.750 6.557 22.506 1.00 90.25 97 GLU A C 1
ATOM 762 O O . GLU A 1 97 ? -4.650 6.052 21.851 1.00 90.25 97 GLU A O 1
ATOM 767 N N . TRP A 1 98 ? -2.469 6.441 22.147 1.00 93.38 98 TRP A N 1
ATOM 768 C CA . TRP A 1 98 ? -2.035 5.858 20.869 1.00 93.38 98 TRP A CA 1
ATOM 769 C C . TRP A 1 98 ? -1.824 4.353 20.884 1.00 93.38 98 TRP A C 1
ATOM 771 O O . TRP A 1 98 ? -1.793 3.742 19.817 1.00 93.38 98 TRP A O 1
ATOM 781 N N . ARG A 1 99 ? -1.679 3.733 22.060 1.00 95.75 99 ARG A N 1
ATOM 782 C CA . ARG A 1 99 ? -1.256 2.332 22.141 1.00 95.75 99 ARG A CA 1
ATOM 783 C C . ARG A 1 99 ? -2.345 1.411 21.615 1.00 95.75 99 ARG A C 1
ATOM 785 O O . ARG A 1 99 ? -2.058 0.601 20.739 1.00 95.75 99 ARG A O 1
ATOM 792 N N . ALA A 1 100 ? -3.578 1.544 22.103 1.00 96.31 100 ALA A N 1
ATOM 793 C CA . ALA A 1 100 ? -4.675 0.697 21.649 1.00 96.31 100 ALA A CA 1
ATOM 794 C C . ALA A 1 100 ? -4.953 0.858 20.137 1.00 96.31 100 ALA A C 1
ATOM 796 O O . ALA A 1 100 ? -4.957 -0.169 19.456 1.00 96.31 100 ALA A O 1
ATOM 797 N N . PRO A 1 101 ? -5.076 2.078 19.567 1.00 97.25 101 PRO A N 1
ATOM 798 C CA . PRO A 1 101 ? -5.233 2.260 18.121 1.00 97.25 101 PRO A CA 1
ATOM 799 C C . PRO A 1 101 ? -4.102 1.661 17.276 1.00 97.25 101 PRO A C 1
ATOM 801 O O . PRO A 1 101 ? -4.371 0.986 16.284 1.00 97.25 101 PRO A O 1
ATOM 804 N N . VAL A 1 102 ? -2.838 1.856 17.675 1.00 98.00 102 VAL A N 1
ATOM 805 C CA . VAL A 1 102 ? -1.678 1.316 16.943 1.00 98.00 102 VAL A CA 1
ATOM 806 C C . VAL A 1 102 ? -1.616 -0.209 17.036 1.00 98.00 102 VAL A C 1
ATOM 808 O O . VAL A 1 102 ? -1.325 -0.869 16.042 1.00 98.00 102 VAL A O 1
ATOM 811 N N . ILE A 1 103 ? -1.938 -0.800 18.189 1.00 98.25 103 ILE A N 1
ATOM 812 C CA . ILE A 1 103 ? -2.032 -2.262 18.298 1.00 98.25 103 ILE A CA 1
ATOM 813 C C . ILE A 1 103 ? -3.187 -2.791 17.436 1.00 98.25 103 ILE A C 1
ATOM 815 O O . ILE A 1 103 ? -3.030 -3.829 16.800 1.00 98.25 103 ILE A O 1
ATOM 819 N N . GLY A 1 104 ? -4.307 -2.067 17.346 1.00 98.19 104 GLY A N 1
ATOM 820 C CA . GLY A 1 104 ? -5.395 -2.376 16.413 1.00 98.19 104 GLY A CA 1
ATOM 821 C C . GLY A 1 104 ? -4.935 -2.378 14.953 1.00 98.19 104 GLY A C 1
ATOM 822 O O . GLY A 1 104 ? -5.195 -3.338 14.233 1.00 98.19 104 GLY A O 1
ATOM 823 N N . LEU A 1 105 ? -4.176 -1.360 14.536 1.00 98.38 105 LEU A N 1
ATOM 824 C CA . LEU A 1 105 ? -3.555 -1.302 13.207 1.00 98.38 105 LEU A CA 1
ATOM 825 C C . LEU A 1 105 ? -2.669 -2.525 12.930 1.00 98.38 105 LEU A C 1
ATOM 827 O O . LEU A 1 105 ? -2.756 -3.131 11.860 1.00 98.38 105 LEU A O 1
ATOM 831 N N . ILE A 1 106 ? -1.821 -2.894 13.891 1.00 98.56 106 ILE A N 1
ATOM 832 C CA . ILE A 1 106 ? -0.939 -4.060 13.772 1.00 98.56 106 ILE A CA 1
ATOM 833 C C . ILE A 1 106 ? -1.770 -5.344 13.676 1.00 98.56 106 ILE A C 1
ATOM 835 O O . ILE A 1 106 ? -1.531 -6.154 12.785 1.00 98.56 106 ILE A O 1
ATOM 839 N N . ALA A 1 107 ? -2.773 -5.513 14.541 1.00 98.50 107 ALA A N 1
ATOM 840 C CA . ALA A 1 107 ? -3.656 -6.676 14.541 1.00 98.50 107 ALA A CA 1
ATOM 841 C C . ALA A 1 107 ? -4.398 -6.828 13.206 1.00 98.50 107 ALA A C 1
ATOM 843 O O . ALA A 1 107 ? -4.426 -7.927 12.660 1.00 98.50 107 ALA A O 1
ATOM 844 N N . TYR A 1 108 ? -4.924 -5.733 12.647 1.00 98.44 108 TYR A N 1
ATOM 845 C CA . TYR A 1 108 ? -5.556 -5.730 11.327 1.00 98.44 108 TYR A CA 1
ATOM 846 C C . TYR A 1 108 ? -4.612 -6.285 10.255 1.00 98.44 108 TYR A C 1
ATOM 848 O O . TYR A 1 108 ? -4.948 -7.244 9.562 1.00 98.44 108 TYR A O 1
ATOM 856 N N . ASN A 1 109 ? -3.404 -5.720 10.159 1.00 97.94 109 ASN A N 1
ATOM 857 C CA . ASN A 1 109 ? -2.433 -6.123 9.145 1.00 97.94 109 ASN A CA 1
ATOM 858 C C . ASN A 1 109 ? -1.991 -7.575 9.341 1.00 97.94 109 ASN A C 1
ATOM 860 O O . ASN A 1 109 ? -1.906 -8.315 8.366 1.00 97.94 109 ASN A O 1
ATOM 864 N N . LEU A 1 110 ? -1.737 -8.002 10.580 1.00 98.31 110 LEU A N 1
ATOM 865 C CA . LEU A 1 110 ? -1.353 -9.382 10.868 1.00 98.31 110 LEU A CA 1
ATOM 866 C C . LEU A 1 110 ? -2.453 -10.364 10.471 1.00 98.31 110 LEU A C 1
ATOM 868 O O . LEU A 1 110 ? -2.161 -11.348 9.803 1.00 98.31 110 LEU A O 1
ATOM 872 N N . VAL A 1 111 ? -3.706 -10.091 10.836 1.00 98.25 111 VAL A N 1
ATOM 873 C CA . VAL A 1 111 ? -4.832 -10.979 10.527 1.00 98.25 111 VAL A CA 1
ATOM 874 C C . VAL A 1 111 ? -5.086 -11.037 9.026 1.00 98.25 111 VAL A C 1
ATOM 876 O O . VAL A 1 111 ? -5.175 -12.132 8.478 1.00 98.25 111 VAL A O 1
ATOM 879 N N . TYR A 1 112 ? -5.150 -9.889 8.345 1.00 97.69 112 TYR A N 1
ATOM 880 C CA . TYR A 1 112 ? -5.381 -9.858 6.901 1.00 97.69 112 TYR A CA 1
ATOM 881 C C . TYR A 1 112 ? -4.274 -10.596 6.138 1.00 97.69 112 TYR A C 1
ATOM 883 O O . TYR A 1 112 ? -4.557 -11.479 5.329 1.00 97.69 112 TYR A O 1
ATOM 891 N N . ASN A 1 113 ? -3.004 -10.306 6.443 1.00 96.62 113 ASN A N 1
ATOM 892 C CA . ASN A 1 113 ? -1.881 -10.969 5.783 1.00 96.62 113 ASN A CA 1
ATOM 893 C C . ASN A 1 113 ? -1.797 -12.458 6.153 1.00 96.62 113 ASN A C 1
ATOM 895 O O . ASN A 1 113 ? -1.502 -13.273 5.286 1.00 96.62 113 ASN A O 1
ATOM 899 N N . ALA A 1 114 ? -2.110 -12.852 7.392 1.00 97.38 114 ALA A N 1
ATOM 900 C CA . ALA A 1 114 ? -2.165 -14.264 7.772 1.00 97.38 114 ALA A CA 1
ATOM 901 C C . ALA A 1 114 ? -3.267 -15.019 7.013 1.00 97.38 114 ALA A C 1
ATOM 903 O O . ALA A 1 114 ? -3.029 -16.125 6.539 1.00 97.38 114 ALA A O 1
ATOM 904 N N . LEU A 1 115 ? -4.449 -14.419 6.841 1.00 96.31 115 LEU A N 1
ATOM 905 C CA . LEU A 1 115 ? -5.533 -14.984 6.031 1.00 96.31 115 LEU A CA 1
ATOM 906 C C . LEU A 1 115 ? -5.164 -15.067 4.544 1.00 96.31 115 LEU A C 1
ATOM 908 O O . LEU A 1 115 ? -5.566 -16.009 3.858 1.00 96.31 115 LEU A O 1
ATOM 912 N N . TYR A 1 116 ? -4.418 -14.088 4.038 1.00 94.94 116 TYR A N 1
ATOM 913 C CA . TYR A 1 116 ? -3.983 -14.046 2.647 1.00 94.94 116 TYR A CA 1
ATOM 914 C C . TYR A 1 116 ? -2.878 -15.078 2.368 1.00 94.94 116 TYR A C 1
ATOM 916 O O . TYR A 1 116 ? -3.074 -16.017 1.595 1.00 94.94 116 TYR A O 1
ATOM 924 N N . PHE A 1 117 ? -1.740 -14.966 3.053 1.00 95.12 117 PHE A N 1
ATOM 925 C CA . PHE A 1 117 ? -0.585 -15.843 2.853 1.00 95.12 117 PHE A CA 1
ATOM 926 C C . PHE A 1 117 ? -0.799 -17.251 3.411 1.00 95.12 117 PHE A C 1
ATOM 928 O O . PHE A 1 117 ? -0.292 -18.214 2.843 1.00 95.12 117 PHE A O 1
ATOM 935 N N . GLY A 1 118 ? -1.595 -17.409 4.472 1.00 94.31 118 GLY A N 1
ATOM 936 C CA . GLY A 1 118 ? -1.939 -18.721 5.029 1.00 94.31 118 GLY A CA 1
ATOM 937 C C . GLY A 1 118 ? -2.754 -19.593 4.070 1.00 94.31 118 GLY A C 1
ATOM 938 O O . GLY A 1 118 ? -2.753 -20.812 4.202 1.00 94.31 118 GLY A O 1
ATOM 939 N N . ARG A 1 119 ? -3.401 -18.988 3.065 1.00 92.06 119 ARG A N 1
ATOM 940 C CA . ARG A 1 119 ? -4.073 -19.699 1.965 1.00 92.06 119 ARG A CA 1
ATOM 941 C C . ARG A 1 119 ? -3.161 -19.946 0.756 1.00 92.06 119 ARG A C 1
ATOM 943 O O . ARG A 1 119 ? -3.637 -20.420 -0.269 1.00 92.06 119 ARG A O 1
ATOM 950 N N . GLY A 1 120 ? -1.868 -19.632 0.866 1.00 90.69 120 GLY A N 1
ATOM 951 C CA . GLY A 1 120 ? -0.866 -19.861 -0.177 1.00 90.69 120 GLY A CA 1
ATOM 952 C C . GLY A 1 120 ? -0.849 -18.816 -1.295 1.00 90.69 120 GLY A C 1
ATOM 953 O O . GLY A 1 120 ? -0.183 -19.027 -2.306 1.00 90.69 120 GLY A O 1
ATOM 954 N N . TYR A 1 121 ? -1.563 -17.697 -1.146 1.00 91.75 121 TYR A N 1
ATOM 955 C CA . TYR A 1 121 ? -1.564 -16.652 -2.165 1.00 91.75 121 TYR A CA 1
ATOM 956 C C . TYR A 1 121 ? -0.265 -15.843 -2.158 1.00 91.75 121 TYR A C 1
ATOM 958 O O . TYR A 1 121 ? 0.319 -15.564 -1.112 1.00 91.75 121 TYR A O 1
ATOM 966 N N . THR A 1 122 ? 0.144 -15.395 -3.341 1.00 91.19 122 THR A N 1
ATOM 967 C CA . THR A 1 122 ? 1.224 -14.424 -3.543 1.00 91.19 122 THR A CA 1
ATOM 968 C C . THR A 1 122 ? 0.653 -13.166 -4.193 1.00 91.19 122 THR A C 1
ATOM 970 O O . THR A 1 122 ? -0.485 -13.166 -4.668 1.00 91.19 122 THR A O 1
ATOM 973 N N . TYR A 1 123 ? 1.394 -12.058 -4.184 1.00 88.69 123 TYR A N 1
ATOM 974 C CA . TYR A 1 123 ? 0.985 -10.853 -4.910 1.00 88.69 123 TYR A CA 1
ATOM 975 C C . TYR A 1 123 ? 1.259 -11.029 -6.405 1.00 88.69 123 TYR A C 1
ATOM 977 O O . TYR A 1 123 ? 2.271 -10.567 -6.922 1.00 88.69 123 TYR A O 1
ATOM 985 N N . SER A 1 124 ? 0.375 -11.762 -7.081 1.00 88.31 124 SER A N 1
ATOM 986 C CA . SER A 1 124 ? 0.490 -12.082 -8.500 1.00 88.31 124 SER A CA 1
ATOM 987 C C . SER A 1 124 ? -0.885 -12.169 -9.153 1.00 88.31 124 SER A C 1
ATOM 989 O O . SER A 1 124 ? -1.823 -12.729 -8.591 1.00 88.31 124 SER A O 1
ATOM 991 N N . LEU A 1 125 ? -0.979 -11.692 -10.394 1.00 80.00 125 LEU A N 1
ATOM 992 C CA . LEU A 1 125 ? -2.168 -11.865 -11.233 1.00 80.00 125 LEU A CA 1
ATOM 993 C C . LEU A 1 125 ? -2.403 -13.328 -11.639 1.00 80.00 125 LEU A C 1
ATOM 995 O O . LEU A 1 125 ? -3.523 -13.688 -11.985 1.00 80.00 125 LEU A O 1
ATOM 999 N N . SER A 1 126 ? -1.387 -14.192 -11.524 1.00 83.00 126 SER A N 1
ATOM 1000 C CA . SER A 1 126 ? -1.493 -15.634 -11.802 1.00 83.00 126 SER A CA 1
ATOM 1001 C C . SER A 1 126 ? -2.400 -16.395 -10.827 1.00 83.00 126 SER A C 1
ATOM 1003 O O . SER A 1 126 ? -2.540 -17.608 -10.936 1.00 83.00 126 SER A O 1
ATOM 1005 N N . VAL A 1 127 ? -2.983 -15.710 -9.839 1.00 79.75 127 VAL A N 1
ATOM 1006 C CA . VAL A 1 127 ? -3.966 -16.287 -8.915 1.00 79.75 127 VAL A CA 1
ATOM 1007 C C . VAL A 1 127 ? -5.305 -16.567 -9.623 1.00 79.75 127 VAL A C 1
ATOM 1009 O O . VAL A 1 127 ? -6.063 -17.423 -9.168 1.00 79.75 127 VAL A O 1
ATOM 1012 N N . PHE A 1 128 ? -5.582 -15.922 -10.765 1.00 77.81 128 PHE A N 1
ATOM 1013 C CA . PHE A 1 128 ? -6.772 -16.176 -11.585 1.00 77.81 128 PHE A CA 1
ATOM 1014 C C . PHE A 1 128 ? -6.399 -16.865 -12.894 1.00 77.81 128 PHE A C 1
ATOM 1016 O O . PHE A 1 128 ? -5.743 -16.275 -13.745 1.00 77.81 128 PHE A O 1
ATOM 1023 N N . ASN A 1 129 ? -6.872 -18.098 -13.080 1.00 77.44 129 ASN A N 1
ATOM 1024 C CA . ASN A 1 129 ? -6.716 -18.819 -14.350 1.00 77.44 129 ASN A CA 1
ATOM 1025 C C . ASN A 1 129 ? -7.925 -18.647 -15.285 1.00 77.44 129 ASN A C 1
ATOM 1027 O O . ASN A 1 129 ? -7.817 -18.917 -16.476 1.00 77.44 129 ASN A O 1
ATOM 1031 N N . VAL A 1 130 ? -9.078 -18.232 -14.748 1.00 85.06 130 VAL A N 1
ATOM 1032 C CA . VAL A 1 130 ? -10.340 -18.066 -15.484 1.00 85.06 130 VAL A CA 1
ATOM 1033 C C . VAL A 1 130 ? -11.063 -16.830 -14.953 1.00 85.06 130 VAL A C 1
ATOM 1035 O O . VAL A 1 130 ? -11.087 -16.601 -13.742 1.00 85.06 130 VAL A O 1
ATOM 1038 N N . GLU A 1 131 ? -11.672 -16.053 -15.849 1.00 82.31 131 GLU A N 1
ATOM 1039 C CA . GLU A 1 131 ? -12.383 -14.804 -15.535 1.00 82.31 131 GLU A CA 1
ATOM 1040 C C . GLU A 1 131 ? -13.507 -14.993 -14.502 1.00 82.31 131 GLU A C 1
ATOM 1042 O O . GLU A 1 131 ? -13.681 -14.162 -13.612 1.00 82.31 131 GLU A O 1
ATOM 1047 N N . SER A 1 132 ? -14.186 -16.145 -14.526 1.00 86.94 132 SER A N 1
ATOM 1048 C CA . SER A 1 132 ? -15.237 -16.507 -13.564 1.00 86.94 132 SER A CA 1
ATOM 1049 C C . SER A 1 132 ? -14.778 -16.516 -12.100 1.00 86.94 132 SER A C 1
ATOM 1051 O O . SER A 1 132 ? -15.610 -16.474 -11.199 1.00 86.94 132 SER A O 1
ATOM 1053 N N . ASN A 1 133 ? -13.468 -16.583 -11.843 1.00 87.81 133 ASN A N 1
ATOM 1054 C CA . ASN A 1 133 ? -12.912 -16.628 -10.490 1.00 87.81 133 ASN A CA 1
ATOM 1055 C C . ASN A 1 133 ? -12.565 -15.239 -9.933 1.00 87.81 133 ASN A C 1
ATOM 1057 O O . ASN A 1 133 ? -12.256 -15.134 -8.745 1.00 87.81 133 ASN A O 1
ATOM 1061 N N . ILE A 1 134 ? -12.616 -14.184 -10.755 1.00 87.38 134 ILE A N 1
ATOM 1062 C CA . ILE A 1 134 ? -12.223 -12.826 -10.352 1.00 87.38 134 ILE A CA 1
ATOM 1063 C C . ILE A 1 134 ? -13.205 -12.267 -9.319 1.00 87.38 134 ILE A C 1
ATOM 1065 O O . ILE A 1 134 ? -12.797 -11.870 -8.227 1.00 87.38 134 ILE A O 1
ATOM 1069 N N . GLU A 1 135 ? -14.503 -12.277 -9.631 1.00 89.00 135 GLU A N 1
ATOM 1070 C CA . GLU A 1 135 ? -15.531 -11.736 -8.736 1.00 89.00 135 GLU A CA 1
ATOM 1071 C C . GLU A 1 13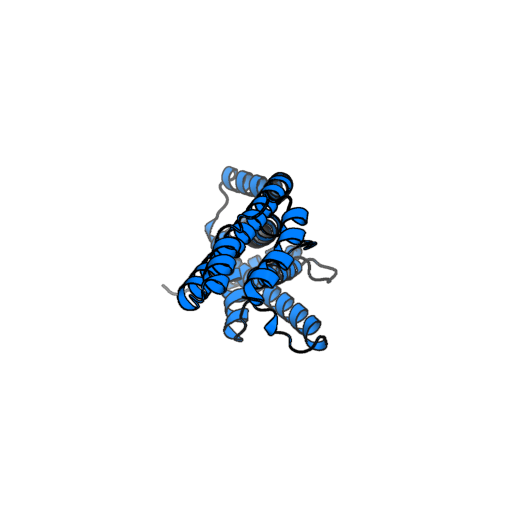5 ? -15.586 -12.480 -7.386 1.00 89.00 135 GLU A C 1
ATOM 1073 O O . GLU A 1 135 ? -15.469 -11.812 -6.352 1.00 89.00 135 GLU A O 1
ATOM 1078 N N . PRO A 1 136 ? -15.667 -13.829 -7.334 1.00 90.25 136 PRO A N 1
ATOM 1079 C CA . PRO A 1 136 ? -15.656 -14.556 -6.065 1.00 90.25 136 PRO A CA 1
ATOM 1080 C C . PRO A 1 136 ? -14.409 -14.279 -5.223 1.00 90.25 136 PRO A C 1
ATOM 1082 O O . PRO A 1 136 ? -14.487 -14.205 -3.995 1.00 90.25 136 PRO A O 1
ATOM 1085 N N . PHE A 1 137 ? -13.249 -14.096 -5.858 1.00 90.69 137 PHE A N 1
ATOM 1086 C CA . PHE A 1 137 ? -12.035 -13.758 -5.130 1.00 90.69 137 PHE A CA 1
ATOM 1087 C C . PHE A 1 137 ? -12.093 -12.350 -4.544 1.00 90.69 137 PHE A C 1
ATOM 1089 O O . PHE A 1 137 ? -11.753 -12.183 -3.374 1.00 90.69 137 PHE A O 1
ATOM 1096 N N . PHE A 1 138 ? -12.529 -11.344 -5.308 1.00 89.25 138 PHE A N 1
ATOM 1097 C CA . PHE A 1 138 ? -12.665 -9.981 -4.784 1.00 89.25 138 PHE A CA 1
ATOM 1098 C C . PHE A 1 138 ? -13.650 -9.934 -3.617 1.00 89.25 138 PHE A C 1
ATOM 1100 O O . PHE A 1 138 ? -13.313 -9.386 -2.569 1.00 89.25 138 PHE A O 1
ATOM 1107 N N . GLN A 1 139 ? -14.799 -10.605 -3.738 1.00 90.31 139 GLN A N 1
ATOM 1108 C CA . GLN A 1 139 ? -15.757 -10.737 -2.639 1.00 90.31 139 GLN A CA 1
ATOM 1109 C C . GLN A 1 139 ? -15.118 -11.396 -1.405 1.00 90.31 139 GLN A C 1
ATOM 1111 O O . GLN A 1 139 ? -15.219 -10.868 -0.296 1.00 90.31 139 GLN A O 1
ATOM 1116 N N . ALA A 1 140 ? -14.395 -12.507 -1.584 1.00 91.81 140 ALA A N 1
ATOM 1117 C CA . ALA A 1 140 ? -13.719 -13.194 -0.485 1.00 91.81 140 ALA A CA 1
ATOM 1118 C C . ALA A 1 140 ? -12.643 -12.325 0.192 1.00 91.81 140 ALA A C 1
ATOM 1120 O O . ALA A 1 140 ? -12.524 -12.346 1.417 1.00 91.81 140 ALA A O 1
ATOM 1121 N N . ARG A 1 141 ? -11.874 -11.537 -0.571 1.00 93.25 141 ARG A N 1
ATOM 1122 C CA . ARG A 1 141 ? -10.850 -10.632 -0.021 1.00 93.25 141 ARG A CA 1
ATOM 1123 C C . ARG A 1 141 ? -11.455 -9.444 0.721 1.00 93.25 141 ARG A C 1
ATOM 1125 O O . ARG A 1 141 ? -10.932 -9.067 1.767 1.00 93.25 141 ARG A O 1
ATOM 1132 N N . THR A 1 142 ? -12.581 -8.909 0.251 1.00 92.69 142 THR A N 1
ATOM 1133 C CA . THR A 1 142 ? -13.347 -7.909 1.007 1.00 92.69 142 THR A CA 1
ATOM 1134 C C . THR A 1 142 ? -13.851 -8.490 2.329 1.00 92.69 142 THR A C 1
ATOM 1136 O O . THR A 1 142 ? -13.704 -7.851 3.369 1.00 92.69 142 THR A O 1
ATOM 1139 N N . ILE A 1 143 ? -14.372 -9.722 2.331 1.00 92.94 143 ILE A N 1
ATOM 1140 C CA . ILE A 1 143 ? -14.801 -10.405 3.563 1.00 92.94 143 ILE A CA 1
ATOM 1141 C C . ILE A 1 143 ? -13.616 -10.622 4.516 1.00 92.94 143 ILE A C 1
ATOM 1143 O O . ILE A 1 143 ? -13.736 -10.351 5.710 1.00 92.94 143 ILE A O 1
ATOM 1147 N N . ASP A 1 144 ? -12.457 -11.054 4.011 1.00 95.50 144 ASP A N 1
ATOM 1148 C CA . ASP A 1 144 ? -11.243 -11.208 4.824 1.00 95.50 144 ASP A CA 1
ATOM 1149 C C . ASP A 1 144 ? -10.821 -9.877 5.475 1.00 95.50 144 ASP A C 1
ATOM 1151 O O . ASP A 1 144 ? -10.465 -9.846 6.655 1.00 95.50 144 ASP A O 1
ATOM 1155 N N . ALA A 1 145 ? -10.912 -8.766 4.739 1.00 96.25 145 ALA A N 1
ATOM 1156 C CA . ALA A 1 145 ? -10.647 -7.425 5.258 1.00 96.25 145 ALA A CA 1
ATOM 1157 C C . ALA A 1 145 ? -11.662 -7.005 6.336 1.00 96.25 145 ALA A C 1
ATOM 1159 O O . ALA A 1 145 ? -11.274 -6.456 7.369 1.00 96.25 145 ALA A O 1
ATOM 1160 N N . MET A 1 146 ? -12.950 -7.323 6.155 1.00 94.69 146 MET A N 1
ATOM 1161 C CA . MET A 1 146 ? -13.981 -7.101 7.178 1.00 94.69 146 MET A CA 1
ATOM 1162 C C . MET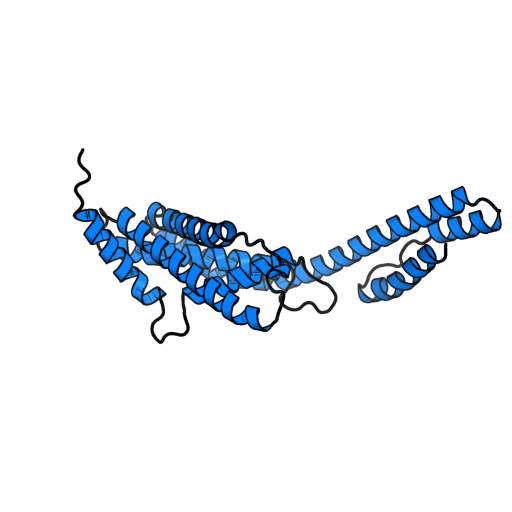 A 1 146 ? -13.687 -7.902 8.450 1.00 94.69 146 MET A C 1
ATOM 1164 O O . MET A 1 146 ? -13.742 -7.350 9.547 1.00 94.69 146 MET A O 1
ATOM 1168 N N . ILE A 1 147 ? -13.324 -9.182 8.324 1.00 95.50 147 ILE A N 1
ATOM 1169 C CA . ILE A 1 147 ? -12.951 -10.038 9.459 1.00 95.50 147 ILE A CA 1
ATOM 1170 C C . ILE A 1 147 ? -11.734 -9.460 10.192 1.00 95.50 147 ILE A C 1
ATOM 1172 O O . ILE A 1 147 ? -11.757 -9.336 11.418 1.00 95.50 147 ILE A O 1
ATOM 1176 N N . ALA A 1 148 ? -10.694 -9.054 9.458 1.00 97.69 148 ALA A N 1
ATOM 1177 C CA . ALA A 1 148 ? -9.505 -8.434 10.035 1.00 97.69 148 ALA A CA 1
ATOM 1178 C C . ALA A 1 148 ? -9.834 -7.136 10.788 1.00 97.69 148 ALA A C 1
ATOM 1180 O O . ALA A 1 148 ? -9.335 -6.923 11.895 1.00 97.69 148 ALA A O 1
ATOM 1181 N N . LEU A 1 149 ? -10.715 -6.297 10.231 1.00 97.06 149 LEU A N 1
ATOM 1182 C CA . LEU A 1 149 ? -11.171 -5.060 10.865 1.00 97.06 149 LEU A CA 1
ATOM 1183 C C . LEU A 1 149 ? -11.955 -5.344 12.149 1.00 97.06 149 LEU A C 1
ATOM 1185 O O . LEU A 1 149 ? -11.661 -4.758 13.189 1.00 97.06 149 LEU A O 1
ATOM 1189 N N . LEU A 1 150 ? -12.891 -6.291 12.122 1.00 96.31 150 LEU A N 1
ATOM 1190 C CA . LEU A 1 150 ? -13.652 -6.693 13.306 1.00 96.31 150 LEU A CA 1
ATOM 1191 C C . LEU A 1 150 ? -12.734 -7.217 14.419 1.00 96.31 150 LEU A C 1
ATOM 1193 O O . LEU A 1 150 ? -12.860 -6.794 15.569 1.00 96.31 150 LEU A O 1
ATOM 1197 N N . ILE A 1 151 ? -11.772 -8.082 14.083 1.00 97.81 151 ILE A N 1
ATOM 1198 C CA . ILE A 1 151 ? -10.807 -8.622 15.050 1.00 97.81 151 ILE A CA 1
ATOM 1199 C C . ILE A 1 151 ? -9.935 -7.506 15.633 1.00 97.81 151 ILE A C 1
ATOM 1201 O O . ILE A 1 151 ? -9.770 -7.436 16.852 1.00 97.81 151 ILE A O 1
ATOM 1205 N N . ALA A 1 152 ? -9.424 -6.597 14.801 1.00 98.12 152 ALA A N 1
ATOM 1206 C CA . ALA A 1 152 ? -8.643 -5.454 15.263 1.00 98.12 152 ALA A CA 1
ATOM 1207 C C . ALA A 1 152 ? -9.421 -4.598 16.273 1.00 98.12 152 ALA A C 1
ATOM 1209 O O . ALA A 1 152 ? -8.888 -4.216 17.315 1.00 98.12 152 ALA A O 1
ATOM 1210 N N . ILE A 1 153 ? -10.705 -4.348 16.014 1.00 97.62 153 ILE A N 1
ATOM 1211 C CA . ILE A 1 153 ? -11.565 -3.546 16.891 1.00 97.62 153 ILE A CA 1
ATOM 1212 C C . ILE A 1 153 ? -11.907 -4.281 18.192 1.00 97.62 153 ILE A C 1
ATOM 1214 O O . ILE A 1 153 ? -11.940 -3.659 19.256 1.00 97.62 153 ILE A O 1
ATOM 1218 N N . VAL A 1 154 ? -12.073 -5.606 18.152 1.00 97.88 154 VAL A N 1
ATOM 1219 C CA . VAL A 1 154 ? -12.182 -6.428 19.368 1.00 97.88 154 VAL A CA 1
ATOM 1220 C C . VAL A 1 154 ? -10.912 -6.308 20.213 1.00 97.88 154 VAL A C 1
ATOM 1222 O O . VAL A 1 154 ? -11.008 -6.054 21.414 1.00 97.88 154 VAL A O 1
ATOM 1225 N N . VAL A 1 155 ? -9.725 -6.412 19.604 1.00 97.81 155 VAL A N 1
ATOM 1226 C CA . VAL A 1 155 ? -8.436 -6.239 20.298 1.00 97.81 155 VAL A CA 1
ATOM 1227 C C . VAL A 1 155 ? -8.350 -4.857 20.951 1.00 97.81 155 VAL A C 1
ATOM 1229 O O . VAL A 1 155 ? -8.031 -4.757 22.136 1.00 97.81 155 VAL A O 1
ATOM 1232 N N . VAL A 1 156 ? -8.708 -3.793 20.227 1.00 97.62 156 VAL A N 1
ATOM 1233 C CA . VAL A 1 156 ? -8.759 -2.419 20.762 1.00 97.62 156 VAL A CA 1
ATOM 1234 C C . VAL A 1 156 ? -9.710 -2.319 21.960 1.00 97.62 156 VAL A C 1
ATOM 1236 O O . VAL A 1 156 ? -9.357 -1.714 22.976 1.00 97.62 156 VAL A O 1
ATOM 1239 N N . GLY A 1 157 ? -10.892 -2.936 21.879 1.00 96.12 157 GLY A N 1
ATOM 1240 C CA . GLY A 1 157 ? -11.863 -2.983 22.974 1.00 96.12 157 GLY A CA 1
ATOM 1241 C C . GLY A 1 157 ? -11.321 -3.689 24.220 1.00 96.12 157 GLY A C 1
ATOM 1242 O O . GLY A 1 157 ? -11.415 -3.155 25.327 1.00 96.12 157 GLY A O 1
ATOM 1243 N N . VAL A 1 158 ? -10.673 -4.845 24.043 1.00 96.56 158 VAL A N 1
ATOM 1244 C CA . VAL A 1 158 ? -10.017 -5.599 25.127 1.00 96.56 158 VAL A CA 1
ATOM 1245 C C . VAL A 1 158 ? -8.904 -4.776 25.784 1.00 96.56 158 VAL A C 1
ATOM 1247 O O . VAL A 1 158 ? -8.824 -4.710 27.014 1.00 96.56 158 VAL A O 1
ATOM 1250 N N . LEU A 1 159 ? -8.066 -4.102 24.992 1.00 96.38 159 LEU A N 1
ATOM 1251 C CA . LEU A 1 159 ? -7.008 -3.223 25.504 1.00 96.38 159 LEU A CA 1
ATOM 1252 C C . LEU A 1 159 ? -7.581 -2.012 26.252 1.00 96.38 159 LEU A C 1
ATOM 1254 O O . LEU A 1 159 ? -7.029 -1.585 27.267 1.00 96.38 159 LEU A O 1
ATOM 1258 N N . SER A 1 160 ? -8.747 -1.533 25.822 1.00 95.44 160 SER A N 1
ATOM 1259 C CA . SER A 1 160 ? -9.478 -0.420 26.434 1.00 95.44 160 SER A CA 1
ATOM 1260 C C . SER A 1 160 ? -10.322 -0.830 27.656 1.00 95.44 160 SER A C 1
ATOM 1262 O O . SER A 1 160 ? -11.110 -0.025 28.151 1.00 95.44 160 SER A O 1
ATOM 1264 N N . ARG A 1 161 ? -10.156 -2.047 28.210 1.00 92.69 161 ARG A N 1
ATOM 1265 C CA . ARG A 1 161 ? -10.920 -2.565 29.376 1.00 92.69 161 ARG A CA 1
ATOM 1266 C C . ARG A 1 161 ? -10.920 -1.671 30.619 1.00 92.69 161 ARG A C 1
ATOM 1268 O O . ARG A 1 161 ? -11.860 -1.727 31.403 1.00 92.69 161 ARG A O 1
ATOM 1275 N N . ARG A 1 162 ? -9.869 -0.867 30.817 1.00 91.50 162 ARG A N 1
ATOM 1276 C CA . ARG A 1 162 ? -9.745 0.076 31.949 1.00 91.50 162 ARG A CA 1
ATOM 1277 C C . ARG A 1 162 ? -10.096 1.520 31.585 1.00 91.50 162 ARG A C 1
ATOM 1279 O O . ARG A 1 162 ? -10.132 2.362 32.474 1.00 91.50 162 ARG A O 1
ATOM 1286 N N . ALA A 1 163 ? -10.318 1.809 30.306 1.00 91.25 163 ALA A N 1
ATOM 1287 C CA . ALA A 1 163 ? -10.706 3.134 29.850 1.00 91.25 163 ALA A CA 1
ATOM 1288 C C . ALA A 1 163 ? -12.197 3.385 30.126 1.00 91.25 163 ALA A C 1
ATOM 1290 O O . ALA A 1 163 ? -12.989 2.446 30.275 1.00 91.25 163 ALA A O 1
ATOM 1291 N N . ASP A 1 164 ? -12.591 4.652 30.179 1.00 93.31 164 ASP A N 1
ATOM 1292 C CA . ASP A 1 164 ? -13.989 5.072 30.142 1.00 93.31 164 ASP A CA 1
ATOM 1293 C C . ASP A 1 164 ? -14.635 4.749 28.782 1.00 93.31 164 ASP A C 1
ATOM 1295 O O . ASP A 1 164 ? -13.962 4.440 27.797 1.00 93.31 164 ASP A O 1
ATOM 1299 N N . VAL A 1 165 ? -15.969 4.791 28.743 1.00 93.75 165 VAL A N 1
ATOM 1300 C CA . VAL A 1 165 ? -16.767 4.442 27.555 1.00 93.75 165 VAL A CA 1
ATOM 1301 C C . VAL A 1 165 ? -16.403 5.333 26.367 1.00 93.75 165 VAL A C 1
ATOM 1303 O O . VAL A 1 165 ? -16.210 4.827 25.264 1.00 93.75 165 VAL A O 1
ATOM 1306 N N . TYR A 1 166 ? -16.253 6.640 26.598 1.00 94.00 166 TYR A N 1
ATOM 1307 C CA . TYR A 1 166 ? -15.919 7.591 25.544 1.00 94.00 166 TYR A CA 1
ATOM 1308 C C . TYR A 1 166 ? -14.529 7.315 24.965 1.00 94.00 166 TYR A C 1
ATOM 1310 O O . TYR A 1 166 ? -14.405 7.153 23.753 1.00 94.00 166 TYR A O 1
ATOM 1318 N N . ARG A 1 167 ? -13.493 7.164 25.804 1.00 93.56 167 ARG A N 1
ATOM 1319 C CA . ARG A 1 167 ? -12.144 6.826 25.311 1.00 93.56 167 ARG A CA 1
ATOM 1320 C C . ARG A 1 167 ? -12.089 5.488 24.587 1.00 93.56 167 ARG A C 1
ATOM 1322 O O . ARG A 1 167 ? -11.404 5.387 23.580 1.00 93.56 167 ARG A O 1
ATOM 1329 N N . ALA A 1 168 ? -12.813 4.472 25.048 1.00 93.38 168 ALA A N 1
ATOM 1330 C CA . ALA A 1 168 ? -12.848 3.181 24.365 1.00 93.38 168 ALA A CA 1
ATOM 1331 C C . ALA A 1 168 ? -13.495 3.271 22.971 1.00 93.38 168 ALA A C 1
ATOM 1333 O O . ALA A 1 168 ? -12.969 2.708 22.010 1.00 93.38 168 ALA A O 1
ATOM 1334 N N . ALA A 1 169 ? -14.597 4.017 22.849 1.00 94.81 169 ALA A N 1
ATOM 1335 C CA . ALA A 1 169 ? -15.218 4.308 21.560 1.00 94.81 169 ALA A CA 1
ATOM 1336 C C . ALA A 1 169 ? -14.270 5.117 20.659 1.00 94.81 169 ALA A C 1
ATOM 1338 O O . ALA A 1 169 ? -14.037 4.743 19.510 1.00 94.81 169 ALA A O 1
ATOM 1339 N N . LEU A 1 170 ? -13.647 6.167 21.196 1.00 94.69 170 LEU A N 1
ATOM 1340 C CA . LEU A 1 170 ? -12.689 7.000 20.474 1.00 94.69 170 LEU A CA 1
ATOM 1341 C C . LEU A 1 170 ? -11.469 6.196 19.996 1.00 94.69 170 LEU A C 1
ATOM 1343 O O . LEU A 1 170 ? -11.051 6.344 18.852 1.00 94.69 170 LEU A O 1
ATOM 1347 N N . ASN A 1 171 ? -10.944 5.283 20.816 1.00 95.94 171 ASN A N 1
ATOM 1348 C CA . ASN A 1 171 ? -9.850 4.388 20.440 1.00 95.94 171 ASN A CA 1
ATOM 1349 C C . ASN A 1 171 ? -10.212 3.498 19.246 1.00 95.94 171 ASN A C 1
ATOM 1351 O O . ASN A 1 171 ? -9.362 3.261 18.393 1.00 95.94 171 ASN A O 1
ATOM 1355 N N . SER A 1 172 ? -11.461 3.028 19.153 1.00 95.62 172 SER A N 1
ATOM 1356 C CA . SER A 1 172 ? -11.920 2.237 18.003 1.00 95.62 172 SER A CA 1
ATOM 1357 C C . SER A 1 172 ? -11.952 3.059 16.710 1.00 95.62 172 SER A C 1
ATOM 1359 O O . SER A 1 172 ? -11.485 2.588 15.673 1.00 95.62 172 SER A O 1
ATOM 1361 N N . ILE A 1 173 ? -12.407 4.315 16.792 1.00 94.75 173 ILE A N 1
ATOM 1362 C CA . ILE A 1 173 ? -12.430 5.256 15.665 1.00 94.75 173 ILE A CA 1
ATOM 1363 C C . ILE A 1 173 ? -11.000 5.592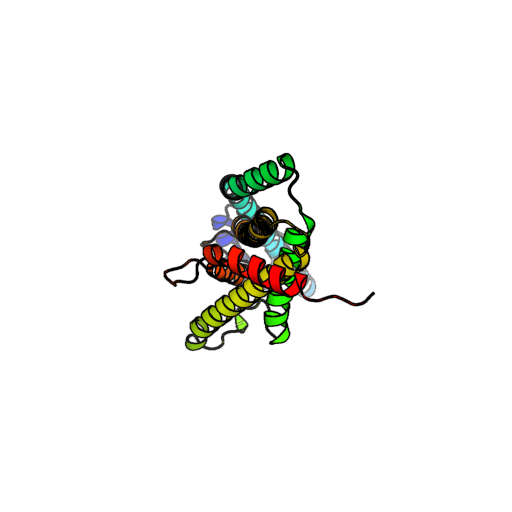 15.241 1.00 94.75 173 ILE A C 1
ATOM 1365 O O . ILE A 1 173 ? -10.685 5.541 14.057 1.00 94.75 173 ILE A O 1
ATOM 1369 N N . ASN A 1 174 ? -10.113 5.857 16.202 1.00 95.81 174 ASN A N 1
ATOM 1370 C CA . ASN A 1 174 ? -8.701 6.113 15.939 1.00 95.81 174 ASN A CA 1
ATOM 1371 C C . ASN A 1 174 ? -8.013 4.901 15.295 1.00 95.81 174 ASN A C 1
ATOM 1373 O O . ASN A 1 174 ? -7.215 5.076 14.381 1.00 95.81 174 ASN A O 1
ATOM 1377 N N . ALA A 1 175 ? -8.324 3.671 15.725 1.00 97.12 175 ALA A N 1
ATOM 1378 C CA . ALA A 1 175 ? -7.762 2.470 15.105 1.00 97.12 175 ALA A CA 1
ATOM 1379 C C . ALA A 1 175 ? -8.239 2.324 13.654 1.00 97.12 175 ALA A C 1
ATOM 1381 O O . ALA A 1 175 ? -7.425 2.116 12.758 1.00 97.12 175 ALA A O 1
ATOM 1382 N N . ALA A 1 176 ? -9.544 2.496 13.417 1.00 96.06 176 ALA A N 1
ATOM 1383 C CA . ALA A 1 176 ? -10.131 2.474 12.082 1.00 96.06 176 ALA A CA 1
ATOM 1384 C C . ALA A 1 176 ? -9.512 3.549 11.175 1.00 96.06 176 ALA A C 1
ATOM 1386 O O . ALA A 1 176 ? -9.114 3.248 10.051 1.00 96.06 176 ALA A O 1
ATOM 1387 N N . PHE A 1 177 ? -9.355 4.773 11.689 1.00 95.62 177 PHE A N 1
ATOM 1388 C CA . PHE A 1 177 ? -8.672 5.861 10.998 1.00 95.62 177 PHE A CA 1
ATOM 1389 C C . PHE A 1 177 ? -7.234 5.481 10.628 1.00 95.62 177 PHE A C 1
ATOM 1391 O O . PHE A 1 177 ? -6.852 5.655 9.478 1.00 95.62 177 PHE A O 1
ATOM 1398 N N . LEU A 1 178 ? -6.440 4.938 11.559 1.00 97.50 178 LEU A N 1
ATOM 1399 C CA . LEU A 1 178 ? -5.049 4.557 11.287 1.00 97.50 178 LEU A CA 1
ATOM 1400 C C . LEU A 1 178 ? -4.941 3.447 10.235 1.00 97.50 178 LEU A C 1
ATOM 1402 O O . LEU A 1 178 ? -4.053 3.503 9.386 1.00 97.50 178 LEU A O 1
ATOM 1406 N N . ILE A 1 179 ? -5.837 2.456 10.275 1.00 98.06 179 ILE A N 1
ATOM 1407 C CA . ILE A 1 179 ? -5.898 1.386 9.269 1.00 98.06 179 ILE A CA 1
ATOM 1408 C C . ILE A 1 179 ? -6.212 1.980 7.899 1.00 98.06 179 ILE A C 1
ATOM 1410 O O . ILE A 1 179 ? -5.479 1.739 6.942 1.00 98.06 179 ILE A O 1
ATOM 1414 N N . PHE A 1 180 ? -7.263 2.794 7.814 1.00 96.62 180 PHE A N 1
ATOM 1415 C CA . PHE A 1 180 ? -7.666 3.419 6.562 1.00 96.62 180 PHE A CA 1
ATOM 1416 C C . PHE A 1 180 ? -6.586 4.367 6.022 1.00 96.62 180 PHE A C 1
ATOM 1418 O O . PHE A 1 180 ? -6.256 4.309 4.843 1.00 96.62 180 PHE A O 1
ATOM 1425 N N . ALA A 1 181 ? -5.967 5.178 6.883 1.00 97.00 181 ALA A N 1
ATOM 1426 C CA . ALA A 1 181 ? -4.869 6.067 6.517 1.00 97.00 181 ALA A CA 1
ATOM 1427 C C . ALA A 1 181 ? -3.665 5.293 5.961 1.00 97.00 181 ALA A C 1
ATOM 1429 O O . ALA A 1 181 ? -3.089 5.707 4.959 1.00 97.00 181 ALA A O 1
ATOM 1430 N N . LEU A 1 182 ? -3.298 4.155 6.567 1.00 97.88 182 LEU A N 1
ATOM 1431 C CA . LEU A 1 182 ? -2.222 3.311 6.048 1.00 97.88 182 LEU A CA 1
ATOM 1432 C C . LEU A 1 182 ? -2.565 2.747 4.662 1.00 97.88 182 LEU A C 1
ATOM 1434 O O . LEU A 1 182 ? -1.708 2.769 3.782 1.00 97.88 182 LEU A O 1
ATOM 1438 N N . LEU A 1 183 ? -3.797 2.271 4.455 1.00 97.56 183 LEU A N 1
ATOM 1439 C CA . LEU A 1 183 ? -4.250 1.795 3.143 1.00 97.56 183 LEU A CA 1
ATOM 1440 C C . LEU A 1 183 ? -4.196 2.917 2.102 1.00 97.56 183 LEU A C 1
ATOM 1442 O O . LEU A 1 183 ? -3.656 2.713 1.021 1.00 97.56 183 LEU A O 1
ATOM 1446 N N . VAL A 1 184 ? -4.667 4.120 2.443 1.00 96.94 184 VAL A N 1
ATOM 1447 C CA . VAL A 1 184 ? -4.594 5.287 1.552 1.00 96.94 184 VAL A CA 1
ATOM 1448 C C . VAL A 1 184 ? -3.149 5.635 1.209 1.00 96.94 184 VAL A C 1
ATOM 1450 O O . VAL A 1 184 ? -2.862 5.864 0.043 1.00 96.94 184 VAL A O 1
ATOM 1453 N N . VAL A 1 185 ? -2.221 5.603 2.170 1.00 97.62 185 VAL A N 1
ATOM 1454 C CA . VAL A 1 185 ? -0.790 5.816 1.890 1.00 97.62 185 VAL A CA 1
ATOM 1455 C C . VAL A 1 185 ? -0.251 4.770 0.912 1.00 97.62 185 VAL A C 1
ATOM 1457 O O . VAL A 1 185 ? 0.525 5.111 0.027 1.00 97.62 185 VAL A O 1
ATOM 1460 N N . GLN A 1 186 ? -0.653 3.503 1.033 1.00 97.12 186 GLN A N 1
ATOM 1461 C CA . GLN A 1 186 ? -0.213 2.443 0.118 1.00 97.12 186 GLN A CA 1
ATOM 1462 C C . GLN A 1 186 ? -0.794 2.617 -1.295 1.00 97.12 186 GLN A C 1
ATOM 1464 O O . GLN A 1 186 ? -0.070 2.468 -2.282 1.00 97.12 186 GLN A O 1
ATOM 1469 N N . ILE A 1 187 ? -2.072 2.988 -1.387 1.00 97.12 187 ILE A N 1
ATOM 1470 C CA . ILE A 1 187 ? -2.773 3.300 -2.640 1.00 97.12 187 ILE A CA 1
ATOM 1471 C C . ILE A 1 187 ? -2.127 4.512 -3.323 1.00 97.12 187 ILE A C 1
ATOM 1473 O O . ILE A 1 187 ? -1.814 4.465 -4.514 1.00 97.12 187 ILE A O 1
ATOM 1477 N N . ASP A 1 188 ? -1.889 5.581 -2.564 1.00 96.75 188 ASP A N 1
ATOM 1478 C CA . ASP A 1 188 ? -1.302 6.828 -3.050 1.00 96.75 188 ASP A CA 1
ATOM 1479 C C . ASP A 1 188 ? 0.166 6.646 -3.459 1.00 96.75 188 ASP A C 1
ATOM 1481 O O . ASP A 1 188 ? 0.603 7.161 -4.486 1.00 96.75 188 ASP A O 1
ATOM 1485 N N . PHE A 1 189 ? 0.918 5.814 -2.733 1.00 96.19 189 PHE A N 1
ATOM 1486 C CA . PHE A 1 189 ? 2.275 5.430 -3.117 1.00 96.19 189 PHE A CA 1
ATOM 1487 C C . PHE A 1 189 ? 2.309 4.747 -4.491 1.00 96.19 189 PHE A C 1
ATOM 1489 O O . PHE A 1 189 ? 3.145 5.089 -5.330 1.00 96.19 189 PHE A O 1
ATOM 1496 N N . PHE A 1 190 ? 1.382 3.822 -4.761 1.00 96.06 190 PHE A N 1
ATOM 1497 C CA . PHE A 1 190 ? 1.275 3.206 -6.085 1.00 96.06 190 PHE A CA 1
ATOM 1498 C C . PHE A 1 190 ? 0.886 4.230 -7.160 1.00 96.06 190 PHE A C 1
ATOM 1500 O O . PHE A 1 190 ? 1.528 4.284 -8.211 1.00 96.06 190 PHE A O 1
ATOM 1507 N N . TYR A 1 191 ? -0.112 5.077 -6.884 1.00 95.38 191 TYR A N 1
ATOM 1508 C CA . TYR A 1 191 ? -0.530 6.155 -7.787 1.00 95.38 191 TYR A CA 1
ATOM 1509 C C . TYR A 1 191 ? 0.634 7.090 -8.140 1.00 95.38 191 TYR A C 1
ATOM 1511 O O . TYR A 1 191 ? 0.841 7.418 -9.313 1.00 95.38 191 TYR A O 1
ATOM 1519 N N . LEU A 1 192 ? 1.438 7.480 -7.152 1.00 95.06 192 LEU A N 1
ATOM 1520 C CA . LEU A 1 192 ? 2.603 8.322 -7.372 1.00 95.06 192 LEU A CA 1
ATOM 1521 C C . LEU A 1 192 ? 3.584 7.632 -8.323 1.00 95.06 192 LEU A C 1
ATOM 1523 O O . LEU A 1 192 ? 3.955 8.220 -9.343 1.00 95.06 192 LEU A O 1
ATOM 1527 N N . LEU A 1 193 ? 3.944 6.375 -8.043 1.00 94.06 193 LEU A N 1
ATOM 1528 C CA . LEU A 1 193 ? 4.926 5.622 -8.824 1.00 94.06 193 LEU A CA 1
ATOM 1529 C C . LEU A 1 193 ? 4.486 5.336 -10.263 1.00 94.06 193 LEU A C 1
ATOM 1531 O O . LEU A 1 193 ? 5.305 5.502 -11.173 1.00 94.06 193 LEU A O 1
ATOM 1535 N N . TRP A 1 194 ? 3.230 4.924 -10.451 1.00 92.88 194 TRP A N 1
ATOM 1536 C CA . TRP A 1 194 ? 2.763 4.250 -11.667 1.00 92.88 194 TRP A CA 1
ATOM 1537 C C . TRP A 1 194 ? 1.439 4.774 -12.236 1.00 92.88 194 TRP A C 1
ATOM 1539 O O . TRP A 1 194 ? 0.997 4.284 -13.267 1.00 92.88 194 TRP A O 1
ATOM 1549 N N . ASN A 1 195 ? 0.803 5.776 -11.625 1.00 91.44 195 ASN A N 1
ATOM 1550 C CA . ASN A 1 195 ? -0.519 6.260 -12.038 1.00 91.44 195 ASN A CA 1
ATOM 1551 C C . ASN A 1 195 ? -1.618 5.163 -11.976 1.00 91.44 195 ASN A C 1
ATOM 1553 O O . ASN A 1 195 ? -1.372 4.020 -11.600 1.00 91.44 195 ASN A O 1
ATOM 1557 N N . VAL A 1 196 ? -2.859 5.523 -12.317 1.00 86.50 196 VAL A N 1
ATOM 1558 C CA . VAL A 1 196 ? -3.996 4.584 -12.454 1.00 86.50 196 VAL A CA 1
ATOM 1559 C C . VAL A 1 196 ? -4.274 4.176 -13.904 1.00 86.50 196 VAL A C 1
ATOM 1561 O O . VAL A 1 196 ? -5.019 3.234 -14.153 1.00 86.50 196 VAL A O 1
ATOM 1564 N N . SER A 1 197 ? -3.688 4.892 -14.867 1.00 85.31 197 SER A N 1
ATOM 1565 C CA . SER A 1 197 ? -3.812 4.621 -16.300 1.00 85.31 197 SER A CA 1
ATOM 1566 C C . SER A 1 197 ? -2.431 4.437 -16.915 1.00 85.31 197 SER A C 1
ATOM 1568 O O . SER A 1 197 ? -1.548 5.287 -16.751 1.00 85.31 197 SER A O 1
ATOM 1570 N N . PHE A 1 198 ? -2.259 3.328 -17.635 1.00 85.69 198 PHE A N 1
ATOM 1571 C CA . PHE A 1 198 ? -0.980 2.894 -18.189 1.00 85.69 198 PHE A CA 1
ATOM 1572 C C . PHE A 1 198 ? -1.010 2.988 -19.719 1.00 85.69 198 PHE A C 1
ATOM 1574 O O . PHE A 1 198 ? -1.213 2.004 -20.424 1.00 85.69 198 PHE A O 1
ATOM 1581 N N . ALA A 1 199 ? -0.849 4.201 -20.251 1.00 84.50 199 ALA A N 1
ATOM 1582 C CA . ALA A 1 199 ? -0.977 4.440 -21.692 1.00 84.50 199 ALA A CA 1
ATOM 1583 C C . ALA A 1 199 ? 0.204 3.904 -22.522 1.00 84.50 199 ALA A C 1
ATOM 1585 O O . ALA A 1 199 ? 0.048 3.641 -23.710 1.00 84.50 199 ALA A O 1
ATOM 1586 N N . TRP A 1 200 ? 1.396 3.789 -21.926 1.00 85.38 200 TRP A N 1
ATOM 1587 C CA . TRP A 1 200 ? 2.629 3.520 -22.677 1.00 85.38 200 TRP A CA 1
ATOM 1588 C C . TRP A 1 200 ? 3.612 2.553 -22.010 1.00 85.38 200 TRP A C 1
ATOM 1590 O O . TRP A 1 200 ? 4.660 2.250 -22.577 1.00 85.38 200 TRP A O 1
ATOM 1600 N N . TYR A 1 201 ? 3.303 2.058 -20.814 1.00 86.62 201 TYR A N 1
ATOM 1601 C CA . TYR A 1 201 ? 4.152 1.121 -20.084 1.00 86.62 201 TYR A CA 1
ATOM 1602 C C . TYR A 1 201 ? 3.307 0.118 -19.317 1.00 86.62 201 TYR A C 1
ATOM 1604 O O . TYR A 1 201 ? 2.121 0.330 -19.096 1.00 86.62 201 TYR A O 1
ATOM 1612 N N . ILE A 1 202 ? 3.947 -0.958 -18.873 1.00 87.69 202 ILE A N 1
ATOM 1613 C CA . ILE A 1 202 ? 3.369 -1.901 -17.922 1.00 87.69 202 ILE A CA 1
ATOM 1614 C C . ILE A 1 202 ? 3.990 -1.587 -16.552 1.00 87.69 202 ILE A C 1
ATOM 1616 O O . ILE A 1 202 ? 5.223 -1.468 -16.469 1.00 87.69 202 ILE A O 1
ATOM 1620 N N . PRO A 1 203 ? 3.175 -1.355 -15.507 1.00 89.56 203 PRO A N 1
ATOM 1621 C CA . PRO A 1 203 ? 3.677 -1.145 -14.155 1.00 89.56 203 PRO A CA 1
ATOM 1622 C C . PRO A 1 203 ? 4.226 -2.454 -13.586 1.00 89.56 203 PRO A C 1
ATOM 1624 O O . PRO A 1 203 ? 4.033 -3.533 -14.148 1.00 89.56 203 PRO A O 1
ATOM 1627 N N . ASP A 1 204 ? 4.871 -2.373 -12.429 1.00 90.69 204 ASP A N 1
ATOM 1628 C CA . ASP A 1 204 ? 5.157 -3.580 -11.664 1.00 90.69 204 ASP A CA 1
ATOM 1629 C C . ASP A 1 204 ? 3.839 -4.300 -11.321 1.00 90.69 204 ASP A C 1
ATOM 1631 O O . ASP A 1 204 ? 2.967 -3.749 -10.643 1.00 90.69 204 ASP A O 1
ATOM 1635 N N . LEU A 1 205 ? 3.675 -5.521 -11.836 1.00 90.69 205 LEU A N 1
ATOM 1636 C CA . LEU A 1 205 ? 2.426 -6.274 -11.713 1.00 90.69 205 LEU A CA 1
ATOM 1637 C C . LEU A 1 205 ? 2.164 -6.740 -10.279 1.00 90.69 205 LEU A C 1
ATOM 1639 O O . LEU A 1 205 ? 1.002 -6.851 -9.890 1.00 90.69 205 LEU A O 1
ATOM 1643 N N . ALA A 1 206 ? 3.208 -6.988 -9.486 1.00 92.44 206 ALA A N 1
ATOM 1644 C CA . ALA A 1 206 ? 3.051 -7.387 -8.092 1.00 92.44 206 ALA A CA 1
ATOM 1645 C C . ALA A 1 206 ? 2.547 -6.206 -7.252 1.00 92.44 206 ALA A C 1
ATOM 1647 O O . ALA A 1 206 ? 1.594 -6.347 -6.483 1.00 92.44 206 ALA A O 1
ATOM 1648 N N . LEU A 1 207 ? 3.123 -5.017 -7.455 1.00 92.50 207 LEU A N 1
ATOM 1649 C CA . LEU A 1 207 ? 2.648 -3.780 -6.840 1.00 92.50 207 LEU A CA 1
ATOM 1650 C C . LEU A 1 207 ? 1.256 -3.392 -7.338 1.00 92.50 207 LEU A C 1
ATOM 1652 O O . LEU A 1 207 ? 0.436 -2.969 -6.531 1.00 92.50 207 LEU A O 1
ATOM 1656 N N . GLY A 1 208 ? 0.965 -3.572 -8.629 1.00 92.12 208 GLY A N 1
ATOM 1657 C CA . GLY A 1 208 ? -0.364 -3.319 -9.189 1.00 92.12 208 GLY A CA 1
ATOM 1658 C C . GLY A 1 208 ? -1.421 -4.230 -8.575 1.00 92.12 208 GLY A C 1
ATOM 1659 O O . GLY A 1 208 ? -2.485 -3.776 -8.167 1.00 92.12 208 GLY A O 1
ATOM 1660 N N . PHE A 1 209 ? -1.102 -5.513 -8.420 1.00 93.00 209 PHE A N 1
ATOM 1661 C CA . PHE A 1 209 ? -1.976 -6.461 -7.743 1.00 93.00 209 PHE A CA 1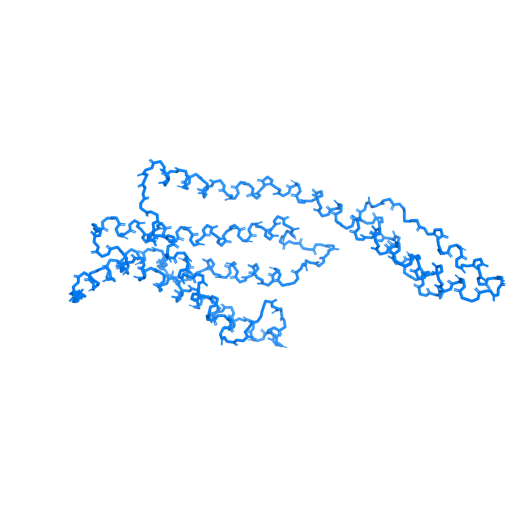
ATOM 1662 C C . PHE A 1 209 ? -2.182 -6.101 -6.262 1.00 93.00 209 PHE A C 1
ATOM 1664 O O . PHE A 1 209 ? -3.313 -6.111 -5.774 1.00 93.00 209 PHE A O 1
ATOM 1671 N N . LYS A 1 210 ? -1.112 -5.719 -5.552 1.00 94.75 210 LYS A N 1
ATOM 1672 C CA . LYS A 1 210 ? -1.210 -5.231 -4.171 1.00 94.75 210 LYS A CA 1
ATOM 1673 C C . LYS A 1 210 ? -2.084 -3.973 -4.080 1.00 94.75 210 LYS A C 1
ATOM 1675 O O . LYS A 1 210 ? -2.943 -3.916 -3.211 1.00 94.75 210 LYS A O 1
ATOM 1680 N N . TYR A 1 211 ? -1.922 -3.017 -4.996 1.00 94.81 211 TYR A N 1
ATOM 1681 C CA . TYR A 1 211 ? -2.760 -1.820 -5.085 1.00 94.81 211 TYR A CA 1
ATOM 1682 C C . TYR A 1 211 ? -4.247 -2.179 -5.181 1.00 94.81 211 TYR A C 1
ATOM 1684 O O . TYR A 1 211 ? -5.049 -1.651 -4.414 1.00 94.81 211 TYR A O 1
ATOM 1692 N N . TYR A 1 212 ? -4.618 -3.133 -6.043 1.00 92.56 212 TYR A N 1
ATOM 1693 C CA . TYR A 1 212 ? -6.004 -3.604 -6.121 1.00 92.56 212 TYR A CA 1
ATOM 1694 C C . TYR A 1 212 ? -6.492 -4.213 -4.805 1.00 92.56 212 TYR A C 1
ATOM 1696 O O . TYR A 1 212 ? -7.611 -3.928 -4.383 1.00 92.56 212 TYR A O 1
ATOM 1704 N N . LEU A 1 213 ? -5.666 -5.012 -4.123 1.00 95.06 213 LEU A N 1
ATOM 1705 C CA . LEU A 1 213 ? -6.016 -5.543 -2.804 1.00 95.06 213 LEU A CA 1
ATOM 1706 C C . LEU A 1 213 ? -6.166 -4.447 -1.745 1.00 95.06 213 LEU A C 1
ATOM 1708 O O . LEU A 1 213 ? -7.042 -4.555 -0.891 1.00 95.06 213 LEU A O 1
ATOM 1712 N N . ASP A 1 214 ? -5.333 -3.410 -1.765 1.00 96.31 214 ASP A N 1
ATOM 1713 C CA . ASP A 1 214 ? -5.431 -2.289 -0.828 1.00 96.31 214 ASP A CA 1
ATOM 1714 C C . ASP A 1 214 ? -6.725 -1.499 -1.070 1.00 96.31 214 ASP A C 1
ATOM 1716 O O . ASP A 1 214 ? -7.456 -1.210 -0.123 1.00 96.31 214 ASP A O 1
ATOM 1720 N N . VAL A 1 215 ? -7.072 -1.237 -2.337 1.00 94.19 215 VAL A N 1
ATOM 1721 C CA . VAL A 1 215 ? -8.358 -0.630 -2.718 1.00 94.19 215 VAL A CA 1
ATOM 1722 C C . VAL A 1 215 ? -9.524 -1.508 -2.260 1.00 94.19 215 VAL A C 1
ATOM 1724 O O . VAL A 1 215 ? -10.447 -1.006 -1.620 1.00 94.19 215 VAL A O 1
ATOM 1727 N N . LEU A 1 216 ? -9.481 -2.822 -2.493 1.00 93.31 216 LEU A N 1
ATOM 1728 C CA . LEU A 1 216 ? -10.522 -3.741 -2.022 1.00 93.31 216 LEU A CA 1
ATOM 1729 C C . LEU A 1 216 ? -10.658 -3.722 -0.498 1.00 93.31 216 LEU A C 1
ATOM 1731 O O . LEU A 1 216 ? -11.773 -3.700 0.014 1.00 93.31 216 LEU A O 1
ATOM 1735 N N . GLN A 1 217 ? -9.557 -3.657 0.246 1.00 95.38 217 GLN A N 1
ATOM 1736 C CA . GLN A 1 217 ? -9.601 -3.540 1.703 1.00 95.38 217 GLN A CA 1
ATOM 1737 C C . GLN A 1 217 ? -10.311 -2.264 2.174 1.00 95.38 217 GLN A C 1
ATOM 1739 O O . GLN A 1 217 ? -11.025 -2.306 3.175 1.00 95.38 217 GLN A O 1
ATOM 1744 N N . THR A 1 218 ? -10.202 -1.144 1.446 1.00 93.62 218 THR A N 1
ATOM 1745 C CA . THR A 1 218 ? -10.951 0.079 1.804 1.00 93.62 218 THR A CA 1
ATOM 1746 C C . THR A 1 218 ? -12.468 -0.114 1.752 1.00 93.62 218 THR A C 1
ATOM 1748 O O . THR A 1 218 ? -13.189 0.499 2.542 1.00 93.62 218 THR A O 1
ATOM 1751 N N . SER A 1 219 ? -12.963 -1.035 0.916 1.00 90.06 219 SER A N 1
ATOM 1752 C CA . SER A 1 219 ? -14.392 -1.366 0.860 1.00 90.06 219 SER A CA 1
ATOM 1753 C C . SER A 1 219 ? -14.909 -2.012 2.151 1.00 90.06 219 SER A C 1
ATOM 1755 O O . SER A 1 219 ? -16.097 -1.916 2.437 1.00 90.06 219 SER A O 1
ATOM 1757 N N . ALA A 1 220 ? -14.043 -2.582 3.000 1.00 88.56 220 ALA A N 1
ATOM 1758 C CA . ALA A 1 220 ? -14.451 -3.159 4.285 1.00 88.56 220 ALA A CA 1
ATOM 1759 C C . ALA A 1 220 ? -14.991 -2.119 5.284 1.00 88.56 220 ALA A C 1
ATOM 1761 O O . ALA A 1 220 ? -15.729 -2.470 6.205 1.00 88.56 220 ALA A O 1
ATOM 1762 N N . PHE A 1 221 ? -14.648 -0.840 5.108 1.00 86.62 221 PHE A N 1
ATOM 1763 C CA . PHE A 1 221 ? -15.167 0.260 5.927 1.00 86.62 221 PHE A CA 1
ATOM 1764 C C . PHE A 1 221 ? -16.584 0.671 5.512 1.00 86.62 221 PHE A C 1
ATOM 1766 O O . PHE A 1 221 ? -17.367 1.131 6.348 1.00 86.62 221 PHE A O 1
ATOM 1773 N N . TRP A 1 222 ? -16.904 0.475 4.231 1.00 81.56 222 TRP A N 1
ATOM 1774 C CA . TRP A 1 222 ? -18.169 0.825 3.594 1.00 81.56 222 TRP A CA 1
ATOM 1775 C C . TRP A 1 222 ? -18.669 -0.345 2.730 1.00 81.56 222 TRP A C 1
ATOM 1777 O O . TRP A 1 222 ? -18.816 -0.198 1.513 1.00 81.56 222 TRP A O 1
ATOM 1787 N N . PRO A 1 223 ? -18.894 -1.537 3.325 1.00 69.69 223 PRO A N 1
ATOM 1788 C CA . PRO A 1 223 ? -19.463 -2.641 2.568 1.00 69.69 223 PRO A CA 1
ATOM 1789 C C . PRO A 1 223 ? -20.818 -2.161 2.044 1.00 69.69 223 PRO A C 1
ATOM 1791 O O . PRO A 1 223 ? -21.498 -1.424 2.750 1.00 69.69 223 PRO A O 1
ATOM 1794 N N . LEU A 1 224 ? -21.207 -2.560 0.832 1.00 63.19 224 LEU A N 1
ATOM 1795 C CA . LEU A 1 224 ? -22.407 -2.112 0.094 1.00 63.19 224 LEU A CA 1
ATOM 1796 C C . LEU A 1 224 ? -23.759 -2.212 0.857 1.00 63.19 224 LEU A C 1
ATOM 1798 O O . LEU A 1 224 ? -24.809 -1.910 0.297 1.00 63.19 224 LEU A O 1
ATOM 1802 N N . LEU A 1 225 ? -23.759 -2.628 2.127 1.00 54.66 225 LEU A N 1
ATOM 1803 C CA . LEU A 1 225 ? -24.884 -2.569 3.049 1.00 54.66 225 LEU A CA 1
ATOM 1804 C C . LEU A 1 225 ? -25.215 -1.131 3.488 1.00 54.66 225 LEU A C 1
ATOM 1806 O O . LEU A 1 225 ? -24.346 -0.301 3.732 1.00 54.66 225 LEU A O 1
ATOM 1810 N N . TYR A 1 226 ? -26.505 -0.897 3.734 1.00 54.38 226 TYR A N 1
ATOM 1811 C CA . TYR A 1 226 ? -27.100 0.357 4.216 1.00 54.38 226 TYR A CA 1
ATOM 1812 C C . TYR A 1 226 ? -26.528 0.916 5.537 1.00 54.38 226 TYR A C 1
ATOM 1814 O O . TYR A 1 226 ? -26.884 2.028 5.924 1.00 54.38 226 TYR A O 1
ATOM 1822 N N . VAL A 1 227 ? -25.657 0.177 6.236 1.00 59.12 227 VAL A N 1
ATOM 1823 C CA . VAL A 1 227 ? -24.978 0.638 7.453 1.00 59.12 227 VAL A CA 1
ATOM 1824 C C . VAL A 1 227 ? -23.468 0.479 7.2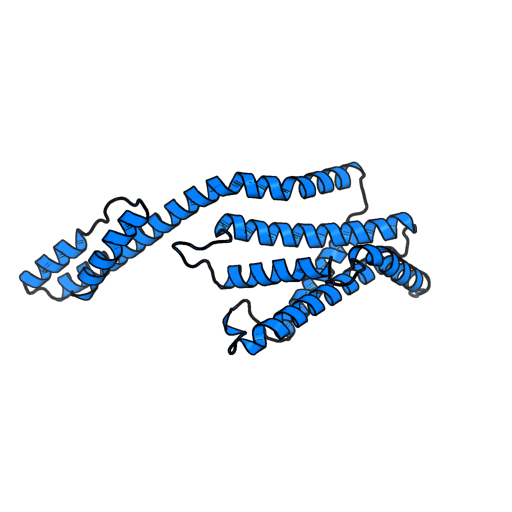75 1.00 59.12 227 VAL A C 1
ATOM 1826 O O . VAL A 1 227 ? -22.986 -0.654 7.198 1.00 59.12 227 VAL A O 1
ATOM 1829 N N . PRO A 1 228 ? -22.700 1.581 7.248 1.00 77.25 228 PRO A N 1
ATOM 1830 C CA . PRO A 1 228 ? -21.253 1.495 7.163 1.00 77.25 228 PRO A CA 1
ATOM 1831 C C . PRO A 1 228 ? -20.691 0.770 8.379 1.00 77.25 228 PRO A C 1
ATOM 1833 O O . PRO A 1 228 ? -21.053 1.089 9.515 1.00 77.25 228 PRO A O 1
ATOM 1836 N N . LEU A 1 229 ? -19.771 -0.175 8.155 1.00 79.19 229 LEU A N 1
ATOM 1837 C CA . LEU A 1 229 ? -19.146 -0.936 9.240 1.00 79.19 229 LEU A CA 1
ATOM 1838 C C . LEU A 1 229 ? -18.523 0.015 10.274 1.00 79.19 229 LEU A C 1
ATOM 1840 O O . LEU A 1 229 ? -18.590 -0.234 11.475 1.00 79.19 229 LEU A O 1
ATOM 1844 N N . LEU A 1 230 ? -18.011 1.160 9.810 1.00 82.56 230 LEU A N 1
ATOM 1845 C CA . LEU A 1 230 ? -17.483 2.238 10.643 1.00 82.56 230 LEU A CA 1
ATOM 1846 C C . LEU A 1 230 ? -18.452 2.686 11.757 1.00 82.56 230 LEU A C 1
ATOM 1848 O O . LEU A 1 230 ? -18.007 2.947 12.873 1.00 82.56 230 LEU A O 1
ATOM 1852 N N . ALA A 1 231 ? -19.763 2.733 11.491 1.00 85.38 231 ALA A N 1
ATOM 1853 C CA . ALA A 1 231 ? -20.766 3.156 12.471 1.00 85.38 231 ALA A CA 1
ATOM 1854 C C . ALA A 1 231 ? -20.974 2.129 13.595 1.00 85.38 231 ALA A C 1
ATOM 1856 O O . ALA A 1 231 ? -21.357 2.505 14.703 1.00 85.38 231 ALA A O 1
ATOM 1857 N N . ILE A 1 232 ? -20.699 0.843 13.339 1.00 88.75 232 ILE A N 1
ATOM 1858 C CA . ILE A 1 232 ? -20.873 -0.226 14.331 1.00 88.75 232 ILE A CA 1
ATOM 1859 C C . ILE A 1 232 ? -19.602 -0.516 15.145 1.00 88.75 232 ILE A C 1
ATOM 1861 O O . ILE A 1 232 ? -19.701 -1.066 16.244 1.00 88.75 232 ILE A O 1
ATOM 1865 N N . LEU A 1 233 ? -18.415 -0.114 14.664 1.00 90.56 233 LEU A N 1
ATOM 1866 C CA . LEU A 1 233 ? -17.132 -0.394 15.332 1.00 90.56 233 LEU A CA 1
ATOM 1867 C C . LEU A 1 233 ? -17.077 0.056 16.802 1.00 90.56 233 LEU A C 1
ATOM 1869 O O . LEU A 1 233 ? -16.618 -0.738 17.631 1.00 90.56 233 LEU A O 1
ATOM 1873 N N . PRO A 1 234 ? -17.576 1.251 17.183 1.00 93.88 234 PRO A N 1
ATOM 1874 C CA . PRO A 1 234 ? -17.559 1.667 18.581 1.00 93.88 234 PRO A CA 1
ATOM 1875 C C . PRO A 1 234 ? -18.362 0.731 19.483 1.00 93.88 234 PRO A C 1
ATOM 1877 O O . PRO A 1 234 ? -17.914 0.398 20.578 1.00 93.88 234 PRO A O 1
ATOM 1880 N N . PHE A 1 235 ? -19.512 0.235 19.021 1.00 94.44 235 PHE A N 1
ATOM 1881 C CA . PHE A 1 235 ? -20.342 -0.688 19.798 1.00 94.44 235 PHE A CA 1
ATOM 1882 C C . PHE A 1 235 ? -19.659 -2.044 19.987 1.00 94.44 235 PHE A C 1
ATOM 1884 O O . PHE A 1 235 ? -19.701 -2.607 21.081 1.00 94.44 235 PHE A O 1
ATOM 1891 N N . ILE A 1 236 ? -18.959 -2.533 18.959 1.00 93.38 236 ILE A N 1
ATOM 1892 C CA . ILE A 1 236 ? -18.167 -3.768 19.032 1.00 93.38 236 ILE A CA 1
ATOM 1893 C C . ILE A 1 236 ? -17.031 -3.615 20.047 1.00 93.38 236 ILE A C 1
ATOM 1895 O O . ILE A 1 236 ? -16.873 -4.460 20.932 1.00 93.38 236 ILE A O 1
ATOM 1899 N N . ALA A 1 237 ? -16.278 -2.513 19.974 1.00 94.12 237 ALA A N 1
ATOM 1900 C CA . ALA A 1 237 ? -15.211 -2.221 20.927 1.00 94.12 237 ALA A CA 1
ATOM 1901 C C . ALA A 1 237 ? -15.740 -2.135 22.367 1.00 94.12 237 ALA A C 1
ATOM 1903 O O . ALA A 1 237 ? -15.125 -2.673 23.288 1.00 94.12 237 ALA A O 1
ATOM 1904 N N . LEU A 1 238 ? -16.898 -1.501 22.570 1.00 95.31 238 LEU A N 1
ATOM 1905 C CA . LEU A 1 238 ? -17.544 -1.395 23.878 1.00 95.31 238 LEU A CA 1
ATOM 1906 C C . LEU A 1 238 ? -18.031 -2.747 24.413 1.00 95.31 238 LEU A C 1
ATOM 1908 O O . LEU A 1 238 ? -17.861 -3.019 25.605 1.00 95.31 238 LEU A O 1
ATOM 1912 N N . GLY A 1 239 ? -18.574 -3.610 23.553 1.00 94.19 239 GLY A N 1
ATOM 1913 C CA . GLY A 1 239 ? -18.937 -4.983 23.906 1.00 94.19 239 GLY A CA 1
ATOM 1914 C C . GLY A 1 239 ? -17.717 -5.798 24.341 1.00 94.19 239 GLY A C 1
ATOM 1915 O O . GLY A 1 239 ? -17.704 -6.359 25.439 1.00 94.19 239 GLY A O 1
ATOM 1916 N N . ALA A 1 240 ? -16.649 -5.788 23.539 1.00 93.81 240 ALA A N 1
ATOM 1917 C CA . ALA A 1 240 ? -15.392 -6.469 23.857 1.00 93.81 240 ALA A CA 1
ATOM 1918 C C . ALA A 1 240 ? -14.763 -5.945 25.159 1.00 93.81 240 ALA A C 1
ATOM 1920 O O . ALA A 1 240 ? -14.344 -6.727 26.015 1.00 93.81 240 ALA A O 1
ATOM 1921 N N . ARG A 1 241 ? -14.774 -4.620 25.355 1.00 94.88 241 ARG A N 1
ATOM 1922 C CA . ARG A 1 241 ? -14.357 -3.959 26.597 1.00 94.88 241 ARG A CA 1
ATOM 1923 C C . ARG A 1 241 ? -15.138 -4.479 27.801 1.00 94.88 241 ARG A C 1
ATOM 1925 O O . ARG A 1 241 ? -14.533 -4.805 28.821 1.00 94.88 241 ARG A O 1
ATOM 1932 N N . TRP A 1 242 ? -16.467 -4.532 27.707 1.00 94.19 242 TRP A N 1
ATOM 1933 C CA . TRP A 1 242 ? -17.338 -4.978 28.798 1.00 94.19 242 TRP A CA 1
ATOM 1934 C C . TRP A 1 242 ? -17.069 -6.434 29.185 1.00 94.19 242 TRP A C 1
ATOM 1936 O O . TRP A 1 242 ? -16.930 -6.730 30.373 1.00 94.19 242 TRP A O 1
ATOM 1946 N N . VAL A 1 243 ? -16.916 -7.322 28.197 1.00 93.38 243 VAL A N 1
ATOM 1947 C CA . VAL A 1 243 ? -16.539 -8.724 28.435 1.00 93.38 243 VAL A CA 1
ATOM 1948 C C . VAL A 1 243 ? -15.170 -8.796 29.118 1.00 93.38 243 VAL A C 1
ATOM 1950 O O . VAL A 1 243 ? -15.037 -9.406 30.178 1.00 93.38 243 VAL A O 1
ATOM 1953 N N . ALA A 1 244 ? -14.162 -8.107 28.578 1.00 91.56 244 ALA A N 1
ATOM 1954 C CA . ALA A 1 244 ? -12.798 -8.123 29.106 1.00 91.56 244 ALA A CA 1
ATOM 1955 C C . ALA A 1 244 ? -12.666 -7.520 30.516 1.00 91.56 244 ALA A C 1
ATOM 1957 O O . ALA A 1 244 ? -11.782 -7.919 31.274 1.00 91.56 244 ALA A O 1
ATOM 1958 N N . ALA A 1 245 ? -13.527 -6.567 30.880 1.00 90.00 245 ALA A N 1
ATOM 1959 C CA . ALA A 1 245 ? -13.566 -5.984 32.220 1.00 90.00 245 ALA A CA 1
ATOM 1960 C C . ALA A 1 245 ? -14.138 -6.953 33.271 1.00 90.00 245 ALA A C 1
ATOM 1962 O O . ALA A 1 245 ? -13.777 -6.862 34.444 1.00 90.00 245 ALA A O 1
ATOM 1963 N N . LYS A 1 246 ? -15.003 -7.892 32.863 1.00 89.12 246 LYS A N 1
ATOM 1964 C CA . LYS A 1 246 ? -15.584 -8.915 33.749 1.00 89.12 246 LYS A CA 1
ATOM 1965 C C . LYS A 1 246 ? -14.673 -10.119 33.973 1.00 89.12 246 LYS A C 1
ATOM 1967 O O . LYS A 1 246 ? -14.783 -10.779 35.005 1.00 89.12 246 LYS A O 1
ATOM 1972 N N . VAL A 1 247 ? -13.765 -10.401 33.040 1.00 84.69 247 VAL A N 1
ATOM 1973 C CA . VAL A 1 247 ? -12.781 -11.478 33.182 1.00 84.69 247 VAL A CA 1
ATOM 1974 C C . VAL A 1 247 ? -11.715 -11.051 34.198 1.00 84.69 247 VAL A C 1
ATOM 1976 O O . VAL A 1 247 ? -10.781 -10.310 33.882 1.00 84.69 247 VAL A O 1
ATOM 1979 N N . LYS A 1 248 ? -11.848 -11.521 35.445 1.00 64.81 248 LYS A N 1
ATOM 1980 C CA . LYS A 1 248 ? -10.766 -11.470 36.437 1.00 64.81 248 LYS A CA 1
ATOM 1981 C C . LYS A 1 248 ? -9.643 -12.382 35.947 1.00 64.81 248 LYS A C 1
ATOM 1983 O O . LYS A 1 248 ? -9.688 -13.586 36.162 1.00 64.81 248 LYS A O 1
ATOM 1988 N N . ILE A 1 249 ? -8.640 -11.815 35.282 1.00 59.97 249 ILE A N 1
ATOM 1989 C CA . ILE A 1 249 ? -7.371 -12.517 35.084 1.00 59.97 249 ILE A CA 1
ATOM 1990 C C . ILE A 1 249 ? -6.765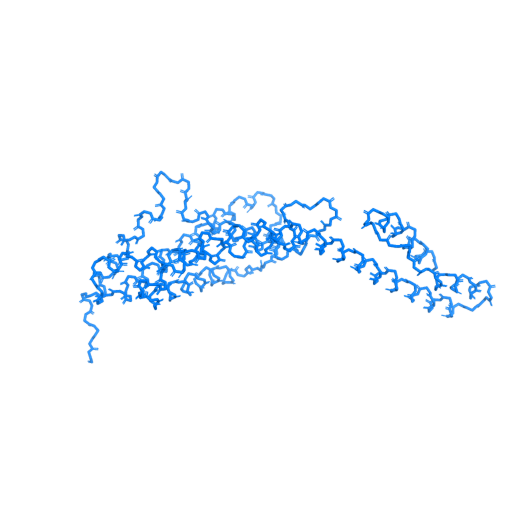 -12.639 36.483 1.00 59.97 249 ILE A C 1
ATOM 1992 O O . ILE A 1 249 ? -6.387 -11.622 37.071 1.00 59.97 249 ILE A O 1
ATOM 1996 N N . GLY A 1 250 ? -6.825 -13.851 37.044 1.00 50.62 250 GLY A N 1
ATOM 1997 C CA . GLY A 1 250 ? -6.246 -14.183 38.342 1.00 50.62 250 GLY A CA 1
ATOM 1998 C C . GLY A 1 250 ? -4.809 -13.682 38.399 1.00 50.62 250 GLY A C 1
ATOM 1999 O O . GLY A 1 250 ? -4.070 -13.818 37.424 1.00 50.62 250 GLY A O 1
ATOM 2000 N N . LYS A 1 251 ? -4.477 -13.009 39.501 1.00 41.50 251 LYS A N 1
ATOM 2001 C CA . LYS A 1 251 ? -3.086 -12.723 39.844 1.00 41.50 251 LYS A CA 1
ATOM 2002 C C . LYS A 1 251 ? -2.365 -14.024 40.153 1.00 41.50 251 LYS A C 1
ATOM 2004 O O . LYS A 1 251 ? -3.030 -14.899 40.750 1.00 41.50 251 LYS A O 1
#

Foldseek 3Di:
DVVLVVLLVVLQVVCVVLVHDRADQVLVVQLVVCVVVVNNVSNVVSSVVSNVSSVVSSVVSVVVSLVVVLVVCVVVLVVLCVVLVVVVVVCVVVVADVPLLVQLLVQLVCQLVCVQCVVVDALAPVVDPDPVVPVVVLVVLLVSLLVSLLVSLLSSLLVCLVPDLVSLLVSLLSSVSVNLSVLSNLLSVCCSRQNPDHPDDDPDSSSVSVNSSSVSSNCSQVPVDPDGVSVCSSVSSNVSSVVSNPDPPDD

Secondary structure (DSSP, 8-state):
-HHHHHHHHHHHHHHHHHTPPPP--HHHHHHHHHHHTT-HHHHHHHHHHHHHHHHHHHHHHHHHHHHHHHHHHHHHHHHHHHHHHHHHHHHHHTT---HHHHHHHHHHHHHHHHHHHTTT--SSGGG-SSGGGHHHHHHHHHHHHHHHHHHHHHHHHHHGGGS-HHHHHHHHHHHHHHHHHHHHHHHHHHHHHH-S--SS-PPPHHHHHHHHHHHHHHGGGS-SSSS-HHHHHHHHHHHHHHHHHH-----

pLDDT: mean 90.01, std 8.62, range [41.5, 98.56]

Sequence (251 aa):
MDTAQEISDRYVPIAKFLGAPEFDHKKLAEAKAALTNGNADAAVTAALADITNTNSQFAAAREARLNAERVGRLLFAILILIPFAAYLWYYRREKWEWRAPVIGLIAYNLVYNALYFGRGYTYSLSVFNVESNIEPFFQARTIDAMIALLIAIVVVGVLSRRADVYRAALNSINAAFLIFALLVVQIDFFYLLWNVSFAWYIPDLALGFKYYLDVLQTSAFWPLLYVPLLAILPFIALGARWVAAKVKIGK

Radius of gyration: 26.84 Å; chains: 1; bounding box: 64×38×83 Å